Protein AF-A0A7J9FS96-F1 (afdb_monomer)

Sequence (272 aa):
MMREVAELANVDRAALWHQLCASEDAIICIREERKVEMSNMVKEKAALSQKLSESEAANHRLKSEMRAEMDRFAREKKELSEQIQEVESQLEWLRLERDDEIAKLTNEKKALQDRLHDAEAQLSQLKSRKRDELKRVVKEKNALAERLESAEAERKRFDEELKRYATENVTREEIRQSLEDKVRRLTQTVGQTEGEKREKEEQVSRCEAYIDGMESKLQACQQYIHTLEASLQEEMSRHAPLYGAGLEALSMKELETLSRIHEEGLRQIHAL

Mean predicted aligned error: 16.54 Å

Secondary structure (DSSP, 8-state):
-HHHHHHHHHHHHHHHHHHHHHHHHHHHHHHHHHHHHHHHHHHHHHHHHHHHHHHHHHHHHHHHHHHHHHHHHHHHHHHHHHHHHHHHHHHHHHHHHHHHHHHHHHHHHHHHHHHHHHHHHHHHHHHHHHHHHHHHHHHHHHHHHHHHHHHHHHHHHHHHHHHHHHHHHHHHHHHHHHHHHHHHHHHHHHHHHHHHHHHHHHHHHHHHHHHHHHHHHHHHHHHHHHHHHHHHHHHHHHHGGGGTSSGGGS-HHHHHHHHHHHHHHHHHHTT-

Organism: NCBI:txid34281

Foldseek 3Di:
DVVVVVVVVVVVVVVVVVVVVVVVVVVVVVVVVVVVVVVVVVVVVVVVVVVVVVVVVVVVVVVVVVVVVVVVVVVVVVVVVVVVVVVVVVVVVVVVVVVVVVVVVVVVVVVVVVVVVVVVVVVVVVVVVVVVVVVVVVVVVVVVVVVVVVVVVVVVVVVVVVVVVVVVVVVVVVVVVVVVVVVVVVVVVVVVVVVVVVVVVVVVVVVVVVVVVVVVVVVVVVVVVVVVVVVVVVVCVVCVVLVPPPCVVDDPVVVVVSVVVVVVVVVVVVVD

pLDDT: mean 91.84, std 9.65, range [49.38, 98.69]

Structure (mmCIF, N/CA/C/O backbone):
data_AF-A0A7J9FS96-F1
#
_entry.id   AF-A0A7J9FS96-F1
#
loop_
_atom_site.group_PDB
_atom_site.id
_atom_site.type_symbol
_atom_site.label_atom_id
_atom_site.label_alt_id
_atom_site.label_comp_id
_atom_site.label_asym_id
_atom_site.label_entity_id
_atom_site.label_seq_id
_atom_site.pdbx_PDB_ins_code
_atom_site.Cartn_x
_atom_site.Cartn_y
_atom_site.Cartn_z
_atom_site.occupancy
_atom_site.B_iso_or_equiv
_atom_site.auth_seq_id
_atom_site.auth_comp_id
_atom_site.auth_asym_id
_atom_site.auth_atom_id
_atom_site.pdbx_PDB_model_num
ATOM 1 N N . MET A 1 1 ? 88.470 -11.362 -162.292 1.00 57.19 1 MET A N 1
ATOM 2 C CA . MET A 1 1 ? 89.525 -11.181 -161.272 1.00 57.19 1 MET A CA 1
ATOM 3 C C . MET A 1 1 ? 89.525 -9.801 -160.609 1.00 57.19 1 MET A C 1
ATOM 5 O O . MET A 1 1 ? 89.015 -9.730 -159.507 1.00 57.19 1 MET A O 1
ATOM 9 N N . MET A 1 2 ? 90.001 -8.693 -161.205 1.00 58.41 2 MET A N 1
ATOM 10 C CA . MET A 1 2 ? 90.016 -7.384 -160.489 1.00 58.41 2 MET A CA 1
ATOM 11 C C . MET A 1 2 ? 88.620 -6.771 -160.240 1.00 58.41 2 MET A C 1
ATOM 13 O O . MET A 1 2 ? 88.432 -6.051 -159.266 1.00 58.41 2 MET A O 1
ATOM 17 N N . ARG A 1 3 ? 87.630 -7.072 -161.095 1.00 61.41 3 ARG A N 1
ATOM 18 C CA . ARG A 1 3 ? 86.251 -6.566 -160.956 1.00 61.41 3 ARG A CA 1
ATOM 19 C C . ARG A 1 3 ? 85.479 -7.261 -159.817 1.00 61.41 3 ARG A C 1
ATOM 21 O O . ARG A 1 3 ? 84.811 -6.583 -159.054 1.00 61.41 3 ARG A O 1
ATOM 28 N N . GLU A 1 4 ? 85.681 -8.567 -159.629 1.00 60.75 4 GLU A N 1
ATOM 29 C CA . GLU A 1 4 ? 85.052 -9.353 -158.549 1.00 60.75 4 GLU A CA 1
ATOM 30 C C . GLU A 1 4 ? 85.589 -8.978 -157.157 1.00 60.75 4 GLU A C 1
ATOM 32 O O . GLU A 1 4 ? 84.826 -8.928 -156.200 1.00 60.75 4 GLU A O 1
ATOM 37 N N . VAL A 1 5 ? 86.883 -8.647 -157.036 1.00 65.38 5 VAL A N 1
ATOM 38 C CA . VAL A 1 5 ? 87.486 -8.190 -155.765 1.00 65.38 5 VAL A CA 1
ATOM 39 C C . VAL A 1 5 ? 86.980 -6.795 -155.372 1.00 65.38 5 VAL A C 1
ATOM 41 O O . VAL A 1 5 ? 86.748 -6.530 -154.195 1.00 65.38 5 VAL A O 1
ATOM 44 N N . ALA A 1 6 ? 86.767 -5.909 -156.350 1.00 65.62 6 ALA A N 1
ATOM 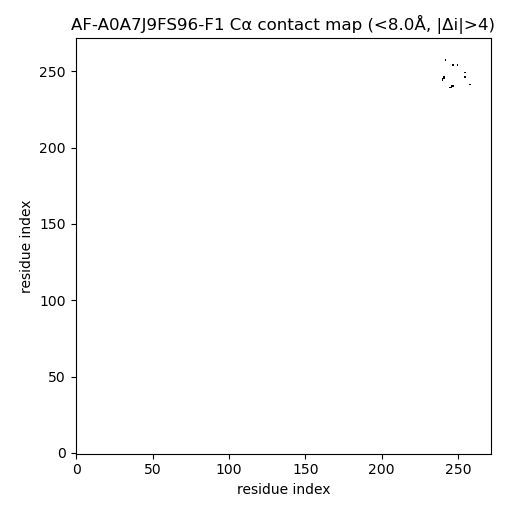45 C CA . ALA A 1 6 ? 86.196 -4.584 -156.116 1.00 65.62 6 ALA A CA 1
ATOM 46 C C . ALA A 1 6 ? 84.698 -4.644 -155.766 1.00 65.62 6 ALA A C 1
ATOM 48 O O . ALA A 1 6 ? 84.245 -3.881 -154.916 1.00 65.62 6 ALA A O 1
ATOM 49 N N . GLU A 1 7 ? 83.936 -5.555 -156.378 1.00 69.69 7 GLU A N 1
ATOM 50 C CA . GLU A 1 7 ? 82.529 -5.800 -156.038 1.00 69.69 7 GLU A CA 1
ATOM 51 C C . GLU A 1 7 ? 82.388 -6.412 -154.636 1.00 69.69 7 GLU A C 1
ATOM 53 O O . GLU A 1 7 ? 81.578 -5.917 -153.855 1.00 69.69 7 GLU A O 1
ATOM 58 N N . LEU A 1 8 ? 83.235 -7.381 -154.264 1.00 73.88 8 LEU A N 1
ATOM 59 C CA . LEU A 1 8 ? 83.258 -7.965 -152.917 1.00 73.88 8 LEU A CA 1
ATOM 60 C C . LEU A 1 8 ? 83.619 -6.922 -151.845 1.00 73.88 8 LEU A C 1
ATOM 62 O O . LEU A 1 8 ? 82.903 -6.791 -150.860 1.00 73.88 8 LEU A O 1
ATOM 66 N N . ALA A 1 9 ? 84.645 -6.093 -152.075 1.00 74.12 9 ALA A 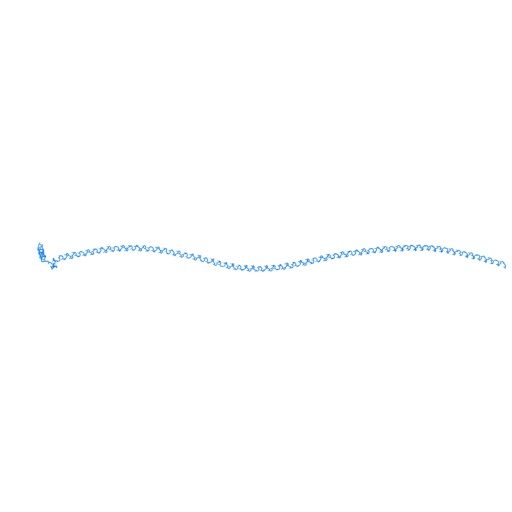N 1
ATOM 67 C CA . ALA A 1 9 ? 85.017 -5.015 -151.153 1.00 74.12 9 ALA A CA 1
ATOM 68 C C . ALA A 1 9 ? 83.933 -3.925 -151.025 1.00 74.12 9 ALA A C 1
ATOM 70 O O . ALA A 1 9 ? 83.800 -3.294 -149.975 1.00 74.12 9 ALA A O 1
ATOM 71 N N . ASN A 1 10 ? 83.147 -3.680 -152.079 1.00 75.38 10 ASN A N 1
ATOM 72 C CA . ASN A 1 10 ? 82.050 -2.713 -152.044 1.00 75.38 10 ASN A CA 1
ATOM 73 C C . ASN A 1 10 ? 80.805 -3.287 -151.340 1.00 75.38 10 ASN A C 1
ATOM 75 O O . ASN A 1 10 ? 80.120 -2.545 -150.637 1.00 75.38 10 ASN A O 1
ATOM 79 N N . VAL A 1 11 ? 80.557 -4.596 -151.470 1.00 78.88 11 VAL A N 1
ATOM 80 C CA . VAL A 1 11 ? 79.558 -5.339 -150.682 1.00 78.88 11 VAL A CA 1
ATOM 81 C C . VAL A 1 11 ? 79.962 -5.387 -149.206 1.00 78.88 11 VAL A C 1
ATOM 83 O O . VAL A 1 11 ? 79.130 -5.077 -148.360 1.00 78.88 11 VAL A O 1
ATOM 86 N N . ASP A 1 12 ? 81.232 -5.647 -148.885 1.00 79.12 12 ASP A N 1
ATOM 87 C CA . ASP A 1 12 ? 81.752 -5.631 -147.509 1.00 79.12 12 ASP A CA 1
ATOM 88 C C . ASP A 1 12 ? 81.671 -4.233 -146.888 1.00 79.12 12 ASP A C 1
ATOM 90 O O . ASP A 1 12 ? 81.266 -4.075 -145.738 1.00 79.12 12 ASP A O 1
ATOM 94 N N . ARG A 1 13 ? 81.983 -3.183 -147.659 1.00 82.25 13 ARG A N 1
ATOM 95 C CA . ARG A 1 13 ? 81.817 -1.791 -147.219 1.00 82.25 13 ARG A CA 1
ATOM 96 C C . ARG A 1 13 ? 80.349 -1.444 -146.965 1.00 82.25 13 ARG A C 1
ATOM 98 O O . ARG A 1 13 ? 80.059 -0.770 -145.981 1.00 82.25 13 ARG A O 1
ATOM 105 N N . ALA A 1 14 ? 79.432 -1.890 -147.825 1.00 81.69 14 ALA A N 1
ATOM 106 C CA . ALA A 1 14 ? 77.996 -1.702 -147.624 1.0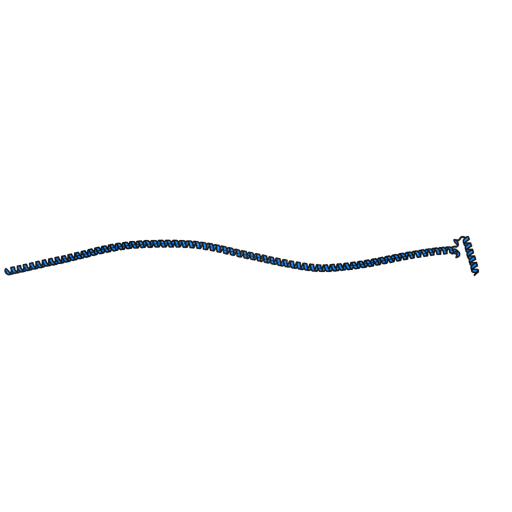0 81.69 14 ALA A CA 1
ATOM 107 C C . ALA A 1 14 ? 77.487 -2.489 -146.404 1.00 81.69 14 ALA A C 1
ATOM 109 O O . ALA A 1 14 ? 76.720 -1.947 -145.613 1.00 81.69 14 ALA A O 1
ATOM 110 N N . ALA A 1 15 ? 77.961 -3.721 -146.197 1.00 82.38 15 ALA A N 1
ATOM 111 C CA . ALA A 1 15 ? 77.637 -4.541 -145.033 1.00 82.38 15 ALA A CA 1
ATOM 112 C C . ALA A 1 15 ? 78.146 -3.909 -143.727 1.00 82.38 15 ALA A C 1
ATOM 114 O O . ALA A 1 15 ? 77.383 -3.801 -142.771 1.00 82.38 15 ALA A O 1
ATOM 115 N N . LEU A 1 16 ? 79.386 -3.409 -143.705 1.00 84.94 16 LEU A N 1
ATOM 116 C CA . LEU A 1 16 ? 79.950 -2.677 -142.566 1.00 84.94 16 LEU A CA 1
ATOM 117 C C . LEU A 1 16 ? 79.204 -1.367 -142.293 1.00 84.94 16 LEU A C 1
ATOM 119 O O . LEU A 1 16 ? 79.002 -1.016 -141.135 1.00 84.94 16 LEU A O 1
ATOM 123 N N . TRP A 1 17 ? 78.762 -0.657 -143.334 1.00 85.94 17 TRP A N 1
ATOM 124 C CA . TRP A 1 17 ? 77.967 0.563 -143.178 1.00 85.94 17 TRP A CA 1
ATOM 125 C C . TRP A 1 17 ? 76.572 0.259 -142.617 1.00 85.94 17 TRP A C 1
ATOM 127 O O . TRP A 1 17 ? 76.153 0.896 -141.658 1.00 85.94 17 TRP A O 1
ATOM 137 N N . HIS A 1 18 ? 75.887 -0.772 -143.124 1.00 86.00 18 HIS A N 1
ATOM 138 C CA . HIS A 1 18 ? 74.617 -1.235 -142.557 1.00 86.00 18 HIS A CA 1
ATOM 139 C C . HIS A 1 18 ? 74.765 -1.742 -141.118 1.00 86.00 18 HIS A C 1
ATOM 141 O O . HIS A 1 18 ? 73.889 -1.491 -140.295 1.00 86.00 18 HIS A O 1
ATOM 147 N N . GLN A 1 19 ? 75.870 -2.417 -140.792 1.00 86.06 19 GLN A N 1
ATOM 148 C CA . GLN A 1 19 ? 76.162 -2.878 -139.437 1.00 86.06 19 GLN A CA 1
ATOM 149 C C . GLN A 1 19 ? 76.461 -1.709 -138.489 1.00 86.06 19 GLN A C 1
ATOM 151 O O . GLN A 1 19 ? 76.004 -1.726 -137.348 1.00 86.06 19 GLN A O 1
ATOM 156 N N . LEU A 1 20 ? 77.171 -0.680 -138.965 1.00 86.12 20 LEU A N 1
ATOM 157 C CA . LEU A 1 20 ? 77.397 0.558 -138.223 1.00 86.12 20 LEU A CA 1
ATOM 158 C C . LEU A 1 20 ? 76.067 1.272 -137.961 1.00 86.12 20 LEU A C 1
ATOM 160 O O . LEU A 1 20 ? 75.767 1.529 -136.800 1.00 86.12 20 LEU A O 1
ATOM 164 N N . CYS A 1 21 ? 75.236 1.481 -138.989 1.00 87.00 21 CYS A N 1
ATOM 165 C CA . CYS A 1 21 ? 73.907 2.079 -138.833 1.00 87.00 21 CYS A CA 1
ATOM 166 C C . CYS A 1 21 ? 73.024 1.276 -137.866 1.00 87.00 21 CYS A C 1
ATOM 168 O O . CYS A 1 21 ? 72.456 1.850 -136.946 1.00 87.00 21 CYS A O 1
ATOM 170 N N . ALA A 1 22 ? 72.978 -0.056 -137.987 1.00 87.06 22 ALA A N 1
ATOM 171 C CA . ALA A 1 22 ? 72.226 -0.907 -137.062 1.00 87.06 22 ALA A CA 1
ATOM 172 C C . ALA A 1 22 ? 72.763 -0.828 -135.620 1.00 87.06 22 ALA A C 1
ATOM 174 O O . ALA A 1 22 ? 71.989 -0.873 -134.665 1.00 87.06 22 ALA A O 1
ATOM 175 N N . SER A 1 23 ? 74.084 -0.697 -135.444 1.00 86.75 23 SER A N 1
ATOM 176 C CA . SER A 1 23 ? 74.699 -0.516 -134.125 1.00 86.75 23 SER A CA 1
ATOM 177 C C . SER A 1 23 ? 74.419 0.867 -133.530 1.00 86.75 23 SER A C 1
ATOM 179 O O . SER A 1 23 ? 74.170 0.973 -132.331 1.00 86.75 23 SER A O 1
ATOM 181 N N . GLU A 1 24 ? 74.410 1.919 -134.351 1.00 87.38 24 GLU A N 1
ATOM 182 C CA . GLU A 1 24 ? 74.069 3.283 -133.947 1.00 87.38 24 GLU A CA 1
ATOM 183 C C . GLU A 1 24 ? 72.593 3.377 -133.552 1.00 87.38 24 GLU A C 1
ATOM 185 O O . GLU A 1 24 ? 72.292 3.899 -132.477 1.00 87.38 24 GLU A O 1
ATOM 190 N N . ASP A 1 25 ? 71.695 2.783 -134.342 1.00 89.19 25 ASP A N 1
ATOM 191 C CA . ASP A 1 25 ? 70.268 2.673 -134.032 1.00 89.19 25 ASP A CA 1
ATOM 192 C C . ASP A 1 25 ? 70.043 1.886 -132.734 1.00 89.19 25 ASP A C 1
ATOM 194 O O . ASP A 1 25 ? 69.305 2.337 -131.859 1.00 89.19 25 ASP A O 1
ATOM 198 N N . ALA A 1 26 ? 70.747 0.765 -132.534 1.00 89.00 26 ALA A N 1
ATOM 199 C CA . ALA A 1 26 ? 70.685 0.004 -131.286 1.00 89.00 26 ALA A CA 1
ATOM 200 C C . ALA A 1 26 ? 71.189 0.818 -130.077 1.00 89.00 26 ALA A C 1
ATOM 202 O O . ALA A 1 26 ? 70.581 0.782 -129.007 1.00 89.00 26 ALA A O 1
ATOM 203 N N . ILE A 1 27 ? 72.268 1.595 -130.230 1.00 88.75 27 ILE A N 1
ATOM 204 C CA . ILE A 1 27 ? 72.770 2.499 -129.183 1.00 88.75 27 ILE A CA 1
ATOM 205 C C . ILE A 1 27 ? 71.750 3.604 -128.883 1.00 88.75 27 ILE A C 1
ATOM 207 O O . ILE A 1 27 ? 71.581 3.966 -127.716 1.00 88.75 27 ILE A O 1
ATOM 211 N N . ILE A 1 28 ? 71.072 4.147 -129.898 1.00 90.38 28 ILE A N 1
ATOM 212 C CA . ILE A 1 28 ? 70.011 5.149 -129.733 1.00 90.38 28 ILE A CA 1
ATOM 213 C C . ILE A 1 28 ? 68.815 4.541 -128.995 1.00 90.38 28 ILE A C 1
ATOM 215 O O . ILE A 1 28 ? 68.378 5.132 -128.008 1.00 90.38 28 ILE A O 1
ATOM 219 N N . CYS A 1 29 ? 68.347 3.354 -129.394 1.00 90.69 29 CYS A N 1
ATOM 220 C CA . CYS A 1 29 ? 67.280 2.625 -128.706 1.00 90.69 29 CYS A CA 1
ATOM 221 C C . CYS A 1 29 ? 67.630 2.386 -127.232 1.00 90.69 29 CYS A C 1
ATOM 223 O O . CYS A 1 29 ? 66.872 2.805 -126.364 1.00 90.69 29 CYS A O 1
ATOM 225 N N . ILE A 1 30 ? 68.817 1.847 -126.927 1.00 91.25 30 ILE A N 1
ATOM 226 C CA . ILE A 1 30 ? 69.269 1.613 -125.542 1.00 91.25 30 ILE A CA 1
ATOM 227 C C . ILE A 1 30 ? 69.379 2.928 -124.757 1.00 91.25 30 ILE A C 1
ATOM 229 O O . ILE A 1 30 ? 69.066 2.981 -123.567 1.00 91.25 30 ILE A O 1
ATOM 233 N N . ARG A 1 31 ? 69.850 4.016 -125.382 1.00 91.25 31 ARG A N 1
ATOM 234 C CA . ARG A 1 31 ? 69.907 5.335 -124.731 1.00 91.25 31 ARG A CA 1
ATOM 235 C C . ARG A 1 31 ? 68.514 5.857 -124.409 1.00 91.25 31 ARG A C 1
ATOM 237 O O . ARG A 1 31 ? 68.337 6.433 -123.340 1.00 91.25 31 ARG A O 1
ATOM 244 N N . GLU A 1 32 ? 67.558 5.686 -125.311 1.00 91.50 32 GLU A N 1
ATOM 245 C CA . GLU A 1 32 ? 66.187 6.142 -125.109 1.00 91.50 32 GLU A CA 1
ATOM 246 C C . GLU A 1 32 ? 65.460 5.282 -124.068 1.00 91.50 32 GLU A C 1
ATOM 248 O O . GLU A 1 32 ? 64.850 5.830 -123.154 1.00 91.50 32 GLU A O 1
ATOM 253 N N . GLU A 1 33 ? 65.639 3.959 -124.101 1.00 91.69 33 GLU A N 1
ATOM 254 C CA . GLU A 1 33 ? 65.189 3.033 -123.052 1.00 91.69 33 GLU A CA 1
ATOM 255 C C . GLU A 1 33 ? 65.744 3.436 -121.680 1.00 91.69 33 GLU A C 1
ATOM 257 O O . GLU A 1 33 ? 64.979 3.600 -120.731 1.00 91.69 33 GLU A O 1
ATOM 262 N N . ARG A 1 34 ? 67.052 3.723 -121.583 1.00 92.94 34 ARG A N 1
ATOM 263 C CA . ARG A 1 34 ? 67.680 4.224 -120.347 1.00 92.94 34 ARG A CA 1
ATOM 264 C C . ARG A 1 34 ? 67.119 5.572 -119.899 1.00 92.94 34 ARG A C 1
ATOM 266 O O . ARG A 1 34 ? 67.004 5.805 -118.700 1.00 92.94 34 ARG A O 1
ATOM 273 N N . LYS A 1 35 ? 66.781 6.487 -120.816 1.00 93.56 35 LYS A N 1
ATOM 274 C CA . LYS A 1 35 ? 66.140 7.765 -120.451 1.00 93.56 35 LYS A CA 1
ATOM 275 C C . LYS A 1 35 ? 64.733 7.548 -119.901 1.00 93.56 35 LYS A C 1
ATOM 277 O O . LYS A 1 35 ? 64.370 8.201 -118.923 1.00 93.56 35 LYS A O 1
ATOM 282 N N . VAL A 1 36 ? 63.954 6.653 -120.509 1.00 94.00 36 VAL A N 1
ATOM 283 C CA . VAL A 1 36 ? 62.613 6.290 -120.031 1.00 94.00 36 VAL A CA 1
ATOM 284 C C . VAL A 1 36 ? 62.705 5.628 -118.658 1.00 94.00 36 VAL A C 1
ATOM 286 O O . VAL A 1 36 ? 61.990 6.035 -117.744 1.00 94.00 36 VAL A O 1
ATOM 289 N N . GLU A 1 37 ? 63.633 4.690 -118.473 1.00 93.50 37 GLU A N 1
ATOM 290 C CA . GLU A 1 37 ? 63.899 4.039 -117.188 1.00 93.50 37 GLU A CA 1
ATOM 291 C C . GLU A 1 37 ? 64.321 5.055 -116.116 1.00 93.50 37 GLU A C 1
ATOM 293 O O . GLU A 1 37 ? 63.729 5.094 -115.040 1.00 93.50 37 GLU A O 1
ATOM 298 N N . MET A 1 38 ? 65.243 5.972 -116.433 1.00 92.88 38 MET A N 1
ATOM 299 C CA . MET A 1 38 ? 65.626 7.073 -115.539 1.00 92.88 38 MET A CA 1
ATOM 300 C C . MET A 1 38 ? 64.445 7.991 -115.200 1.00 92.88 38 MET A C 1
ATOM 302 O O . MET A 1 38 ? 64.293 8.395 -114.047 1.00 92.88 38 MET A O 1
ATOM 306 N N . SER A 1 39 ? 63.587 8.324 -116.170 1.00 94.56 39 SER A N 1
ATOM 307 C CA . SER A 1 39 ? 62.380 9.126 -115.931 1.00 94.56 39 SER A CA 1
ATOM 308 C C . SER A 1 39 ? 61.399 8.404 -115.005 1.00 94.56 39 SER A C 1
ATOM 310 O O . SER A 1 39 ? 60.863 9.019 -114.080 1.00 94.56 39 SER A O 1
ATOM 312 N N . ASN A 1 40 ? 61.201 7.100 -115.208 1.00 94.56 40 ASN A N 1
ATOM 313 C CA . ASN A 1 40 ? 60.356 6.265 -114.358 1.00 94.56 40 ASN A CA 1
ATOM 314 C C . ASN A 1 40 ? 60.925 6.171 -112.940 1.00 94.56 40 ASN A C 1
ATOM 316 O O . ASN A 1 40 ? 60.205 6.466 -111.991 1.00 94.56 40 ASN A O 1
ATOM 320 N N . MET A 1 41 ? 62.224 5.903 -112.789 1.00 94.62 41 MET A N 1
ATOM 321 C CA . MET A 1 41 ? 62.895 5.885 -111.486 1.00 94.62 41 MET A CA 1
ATOM 322 C C . MET A 1 41 ? 62.788 7.224 -110.750 1.00 94.62 41 MET A C 1
ATOM 324 O O . MET A 1 41 ? 62.587 7.248 -109.538 1.00 94.62 41 MET A O 1
ATOM 328 N N . VAL A 1 42 ? 62.906 8.358 -111.450 1.00 95.56 42 VAL A N 1
ATOM 329 C CA . VAL A 1 42 ? 62.736 9.687 -110.839 1.00 95.56 42 VAL A CA 1
ATOM 330 C C . VAL A 1 42 ? 61.297 9.893 -110.363 1.00 95.56 42 VAL A C 1
ATOM 332 O O . VAL A 1 42 ? 61.097 10.387 -109.251 1.00 95.56 42 VAL A O 1
ATOM 335 N N . LYS A 1 43 ? 60.296 9.490 -111.157 1.00 95.6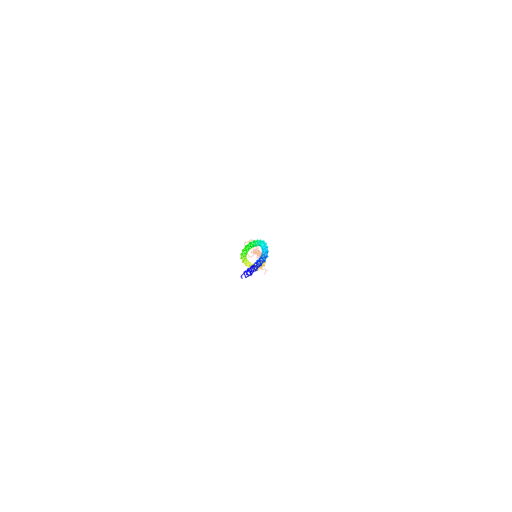9 43 LYS A N 1
ATOM 336 C CA . LYS A 1 43 ? 58.878 9.549 -110.761 1.00 95.69 43 LYS A CA 1
ATOM 337 C C . LYS A 1 43 ? 58.584 8.640 -109.566 1.00 95.69 43 LYS A C 1
ATOM 339 O O . LYS A 1 43 ? 57.935 9.081 -108.622 1.00 95.69 43 LYS A O 1
ATOM 344 N N . GLU A 1 44 ? 59.092 7.410 -109.572 1.00 95.12 44 GLU A N 1
ATOM 345 C CA . GLU A 1 44 ? 58.959 6.465 -108.458 1.00 95.12 44 GLU A CA 1
ATOM 346 C C . GLU A 1 44 ? 59.644 6.985 -107.195 1.00 95.12 44 GLU A C 1
ATOM 348 O O . GLU A 1 44 ? 59.045 6.963 -106.122 1.00 95.12 44 GLU A O 1
ATOM 353 N N . LYS A 1 45 ? 60.858 7.538 -107.314 1.00 95.75 45 LYS A N 1
ATOM 354 C CA . LYS A 1 45 ? 61.562 8.178 -106.199 1.00 95.75 45 LYS A CA 1
ATOM 355 C C . LYS A 1 45 ? 60.753 9.340 -105.626 1.00 95.75 45 LYS A C 1
ATOM 357 O O . LYS A 1 45 ? 60.615 9.420 -104.411 1.00 95.75 45 LYS A O 1
ATOM 362 N N . ALA A 1 46 ? 60.194 10.208 -106.471 1.00 95.88 46 ALA A N 1
ATOM 363 C CA . ALA A 1 46 ? 59.346 11.312 -106.023 1.00 95.88 46 ALA A CA 1
ATOM 364 C C . ALA A 1 46 ? 58.084 10.807 -105.300 1.00 95.88 46 ALA A C 1
ATOM 366 O O . ALA A 1 46 ? 57.769 11.292 -104.214 1.00 95.88 46 ALA A O 1
ATOM 367 N N . ALA A 1 47 ? 57.415 9.785 -105.844 1.00 96.06 47 ALA A N 1
ATOM 368 C CA . ALA A 1 47 ? 56.244 9.169 -105.222 1.00 96.06 47 ALA A CA 1
ATOM 369 C C . ALA A 1 47 ? 56.579 8.499 -103.875 1.00 96.06 47 ALA A C 1
ATOM 371 O O . ALA A 1 47 ? 55.817 8.623 -102.917 1.00 96.06 47 ALA A O 1
ATOM 372 N N . LEU A 1 48 ? 57.724 7.815 -103.770 1.00 96.00 48 LEU A N 1
ATOM 373 C CA . LEU A 1 48 ? 58.199 7.217 -102.519 1.00 96.00 48 LEU A CA 1
ATOM 374 C C . LEU A 1 48 ? 58.581 8.281 -101.486 1.00 96.00 48 LEU A C 1
ATOM 376 O O . LEU A 1 48 ? 58.220 8.141 -100.321 1.00 96.00 48 LEU A O 1
ATOM 380 N N . SER A 1 49 ? 59.261 9.356 -101.892 1.00 95.50 49 SER A N 1
ATOM 381 C CA . SER A 1 49 ? 59.586 10.476 -101.001 1.00 95.50 49 SER A CA 1
ATOM 382 C C . SER A 1 49 ? 58.330 11.181 -100.482 1.00 95.50 49 SER A C 1
ATOM 384 O O . SER A 1 49 ? 58.271 11.509 -99.299 1.00 95.50 49 SER A O 1
ATOM 386 N N . GLN A 1 50 ? 57.306 11.356 -101.324 1.00 96.25 50 GLN A N 1
ATOM 387 C CA . GLN A 1 50 ? 56.012 11.884 -100.890 1.00 96.25 50 GLN A CA 1
ATOM 388 C C . GLN A 1 50 ? 55.340 10.949 -99.873 1.00 96.25 50 GLN A C 1
ATOM 390 O O . GLN A 1 50 ? 54.974 11.399 -98.790 1.00 96.25 50 GLN A O 1
ATOM 395 N N . LYS A 1 51 ? 55.242 9.646 -100.175 1.00 97.06 51 LYS A N 1
ATOM 396 C CA . LYS A 1 51 ? 54.670 8.648 -99.251 1.00 97.06 51 LYS A CA 1
ATOM 397 C C . LYS A 1 51 ? 55.417 8.586 -97.918 1.00 97.06 51 LYS A C 1
ATOM 399 O O . LYS A 1 51 ? 54.786 8.424 -96.876 1.00 97.06 51 LYS A O 1
ATOM 404 N N . LEU A 1 52 ? 56.744 8.726 -97.937 1.00 96.25 52 LEU A N 1
ATOM 405 C CA . LEU A 1 52 ? 57.557 8.789 -96.725 1.00 96.25 52 LEU A CA 1
ATOM 406 C C . LEU A 1 52 ? 57.197 10.024 -95.889 1.00 96.25 52 LEU A C 1
ATOM 408 O O . LEU A 1 52 ? 56.904 9.879 -94.707 1.00 96.25 52 LEU A O 1
ATOM 412 N N . SER A 1 53 ? 57.132 11.206 -96.508 1.00 96.50 53 SER A N 1
ATOM 413 C CA . SER A 1 53 ? 56.754 12.449 -95.823 1.00 96.50 53 SER A CA 1
ATOM 414 C C . SER A 1 53 ? 55.334 12.392 -95.242 1.00 96.50 53 SER A C 1
ATOM 416 O O . SER A 1 53 ? 55.109 12.802 -94.103 1.00 96.50 53 SER A O 1
ATOM 418 N N . GLU A 1 54 ? 54.376 11.825 -95.979 1.00 96.81 54 GLU A N 1
ATOM 419 C CA . GLU A 1 54 ? 53.004 11.610 -95.503 1.00 96.81 54 GLU A CA 1
ATOM 420 C C . GLU A 1 54 ? 52.958 10.633 -94.317 1.00 96.81 54 GLU A C 1
ATOM 422 O O . GLU A 1 54 ? 52.280 10.898 -93.321 1.00 96.81 54 GLU A O 1
ATOM 427 N N . SER A 1 55 ? 53.719 9.533 -94.379 1.00 95.94 55 SER A N 1
ATOM 428 C CA . SER A 1 55 ? 53.834 8.568 -93.280 1.00 95.94 55 SER A CA 1
ATOM 429 C C . SER A 1 55 ? 54.500 9.174 -92.043 1.00 95.94 55 SER A C 1
ATOM 431 O O . SER A 1 55 ? 54.083 8.883 -90.921 1.00 95.94 55 SER A O 1
ATOM 433 N N . GLU A 1 56 ? 55.526 10.009 -92.214 1.00 97.12 56 GLU A N 1
ATOM 434 C CA . GLU A 1 56 ? 56.175 10.738 -91.120 1.00 97.12 56 GLU A CA 1
ATOM 435 C C . GLU A 1 56 ? 55.202 11.728 -90.472 1.00 97.12 56 GLU A C 1
ATOM 437 O O . GLU A 1 56 ? 55.065 11.741 -89.246 1.00 97.12 56 GLU A O 1
ATOM 442 N N . ALA A 1 57 ? 54.454 12.494 -91.273 1.00 96.62 57 ALA A N 1
ATOM 443 C CA . ALA A 1 57 ? 53.427 13.409 -90.781 1.00 96.62 57 ALA A CA 1
ATOM 444 C C . ALA A 1 57 ? 52.307 12.671 -90.025 1.00 96.62 57 ALA A C 1
ATOM 446 O O . ALA A 1 57 ? 51.898 13.112 -88.948 1.00 96.62 57 ALA A O 1
ATOM 447 N N . ALA A 1 58 ? 51.839 11.528 -90.539 1.00 96.69 58 ALA A N 1
ATOM 448 C CA . ALA A 1 58 ? 50.858 10.683 -89.859 1.00 96.69 58 ALA A CA 1
ATOM 449 C C . ALA A 1 58 ? 51.404 10.126 -88.532 1.00 96.69 58 ALA A C 1
ATOM 451 O O . ALA A 1 58 ? 50.717 10.181 -87.514 1.00 96.69 58 ALA A O 1
ATOM 452 N N . ASN A 1 59 ? 52.658 9.665 -88.507 1.00 96.88 59 ASN A N 1
ATOM 453 C CA . ASN A 1 59 ? 53.314 9.185 -87.289 1.00 96.88 59 ASN A CA 1
ATOM 454 C C . ASN A 1 59 ? 53.464 10.304 -86.243 1.00 96.88 59 ASN A C 1
ATOM 456 O O . ASN A 1 59 ? 53.214 10.090 -85.058 1.00 96.88 59 ASN A O 1
ATOM 460 N N . HIS A 1 60 ? 53.820 11.522 -86.663 1.00 97.31 60 HIS A N 1
ATOM 461 C CA . HIS A 1 60 ? 53.864 12.681 -85.769 1.00 97.31 60 HIS A CA 1
ATOM 462 C C . HIS A 1 60 ? 52.486 13.023 -85.189 1.00 97.31 60 HIS A C 1
ATOM 464 O O . HIS A 1 60 ? 52.391 13.255 -83.981 1.00 97.31 60 HIS A O 1
ATOM 470 N N . ARG A 1 61 ? 51.422 12.992 -86.007 1.00 97.31 61 ARG A N 1
ATOM 471 C CA . ARG A 1 61 ? 50.038 13.187 -85.540 1.00 97.31 61 ARG A CA 1
ATOM 472 C C . ARG A 1 61 ? 49.637 12.125 -84.519 1.00 97.31 61 ARG A C 1
ATOM 474 O O . ARG A 1 61 ? 49.291 12.489 -83.399 1.00 97.31 61 ARG A O 1
ATOM 481 N N . LEU A 1 62 ? 49.811 10.841 -84.837 1.00 97.19 62 LEU A N 1
ATOM 482 C CA . LEU A 1 62 ? 49.500 9.734 -83.925 1.00 97.19 62 LEU A CA 1
ATOM 483 C C . LEU A 1 62 ? 50.269 9.831 -82.601 1.00 97.19 62 LEU A C 1
ATOM 485 O O . LEU A 1 62 ? 49.697 9.627 -81.536 1.00 97.19 62 LEU A O 1
ATOM 489 N N . LYS A 1 63 ? 51.556 10.201 -82.633 1.00 97.50 63 LYS A N 1
ATOM 490 C CA . LYS A 1 63 ? 52.340 10.432 -81.407 1.00 97.50 63 LYS A CA 1
ATOM 491 C C . LYS A 1 63 ? 51.777 11.577 -80.565 1.00 97.50 63 LYS A C 1
ATOM 493 O O . LYS A 1 63 ? 51.767 11.472 -79.339 1.00 97.50 63 LYS A O 1
ATOM 498 N N . SER A 1 64 ? 51.337 12.665 -81.200 1.00 96.88 64 SER A N 1
ATOM 499 C CA . SER A 1 64 ? 50.738 13.802 -80.493 1.00 96.88 64 SER A CA 1
ATOM 500 C C . SER A 1 64 ? 49.367 13.466 -79.899 1.00 96.88 64 SER A C 1
ATOM 502 O O . SER A 1 64 ? 49.118 13.803 -78.744 1.00 96.88 64 SER A O 1
ATOM 504 N N . GLU A 1 65 ? 48.528 12.730 -80.631 1.00 97.31 65 GLU A N 1
ATOM 505 C CA . GLU A 1 65 ? 47.227 12.243 -80.159 1.00 97.31 65 GLU A CA 1
ATOM 506 C C . GLU A 1 65 ? 47.397 11.266 -78.996 1.00 97.31 65 GLU A C 1
ATOM 508 O O . GLU A 1 65 ? 46.763 11.435 -77.960 1.00 97.31 65 GLU A O 1
ATOM 513 N N . MET A 1 66 ? 48.324 10.310 -79.109 1.00 96.88 66 MET A N 1
ATOM 514 C CA . MET A 1 66 ? 48.623 9.366 -78.032 1.00 96.88 66 MET A CA 1
ATOM 515 C C . MET A 1 66 ? 49.112 10.080 -76.766 1.00 96.88 66 MET A C 1
ATOM 517 O O . MET A 1 66 ? 48.707 9.714 -75.667 1.00 96.88 66 MET A O 1
ATOM 521 N N . ARG A 1 67 ? 49.945 11.123 -76.897 1.00 97.56 67 ARG A N 1
ATOM 522 C CA . ARG A 1 67 ? 50.365 11.938 -75.746 1.00 97.56 67 ARG A CA 1
ATOM 523 C C . ARG A 1 67 ? 49.176 12.669 -75.115 1.00 97.56 67 ARG A C 1
ATOM 525 O O . ARG A 1 67 ? 49.021 12.609 -73.902 1.00 97.56 67 ARG A O 1
ATOM 532 N N . ALA A 1 68 ? 48.327 13.301 -75.924 1.00 97.38 68 ALA A N 1
ATOM 533 C CA . ALA A 1 68 ? 47.136 13.986 -75.429 1.00 97.38 68 ALA A CA 1
ATOM 534 C C . ALA A 1 68 ? 46.163 13.021 -74.728 1.00 97.38 68 ALA A C 1
ATOM 536 O O . ALA A 1 68 ? 45.605 13.375 -73.690 1.00 97.38 68 ALA A O 1
ATOM 537 N N . GLU A 1 69 ? 45.997 11.800 -75.248 1.00 97.50 69 GLU A N 1
ATOM 538 C CA . GLU A 1 69 ? 45.212 10.754 -74.589 1.00 97.50 69 GLU A CA 1
ATOM 539 C C . GLU A 1 69 ? 45.828 10.319 -73.265 1.00 97.50 69 GLU A C 1
ATOM 541 O O . GLU A 1 69 ? 45.130 10.267 -72.259 1.00 97.50 69 GLU A O 1
ATOM 546 N N . MET A 1 70 ? 47.138 10.064 -73.217 1.00 97.25 70 MET A N 1
ATOM 547 C CA . MET A 1 70 ? 47.814 9.736 -71.958 1.00 97.25 70 MET A CA 1
ATOM 548 C C . MET A 1 70 ? 47.628 10.836 -70.905 1.00 97.25 70 MET A C 1
ATOM 550 O O . MET A 1 70 ? 47.359 10.529 -69.744 1.00 97.25 70 MET A O 1
ATOM 554 N N . ASP A 1 71 ? 47.711 12.107 -71.305 1.00 97.75 71 ASP A N 1
ATOM 555 C CA . ASP A 1 71 ? 47.493 13.248 -70.413 1.00 97.75 71 ASP A CA 1
ATOM 556 C C . ASP A 1 71 ? 46.022 13.379 -69.978 1.00 97.75 71 ASP A C 1
ATOM 558 O O . ASP A 1 71 ? 45.742 13.856 -68.875 1.00 97.75 71 ASP A O 1
ATOM 562 N N . ARG A 1 72 ? 45.061 12.980 -70.827 1.00 98.00 72 ARG A N 1
ATOM 563 C CA . ARG A 1 72 ? 43.641 12.857 -70.448 1.00 98.00 72 ARG A CA 1
ATOM 564 C C . ARG A 1 72 ? 43.445 11.747 -69.420 1.00 98.00 72 ARG A C 1
ATOM 566 O O . ARG A 1 72 ? 42.972 12.036 -68.325 1.00 98.00 72 ARG A O 1
ATOM 573 N N . PHE A 1 73 ? 43.908 10.533 -69.713 1.00 97.75 73 PHE A N 1
ATOM 574 C CA . PHE A 1 73 ? 43.813 9.388 -68.804 1.00 97.75 73 PHE A CA 1
ATOM 575 C C . PHE A 1 73 ? 44.493 9.646 -67.456 1.00 97.75 73 PHE A C 1
ATOM 577 O O . PHE A 1 73 ? 43.980 9.241 -66.415 1.00 97.75 73 PHE A O 1
ATOM 584 N N . ALA A 1 74 ? 45.635 10.339 -67.438 1.00 98.06 74 ALA A N 1
ATOM 585 C CA . ALA A 1 74 ? 46.314 10.703 -66.197 1.00 98.06 74 ALA A CA 1
ATOM 586 C C . ALA A 1 74 ? 45.471 11.655 -65.331 1.00 98.06 74 ALA A C 1
ATOM 588 O O . ALA A 1 74 ? 45.435 11.497 -64.109 1.00 98.06 74 ALA A O 1
ATOM 589 N N . ARG A 1 75 ? 44.775 12.617 -65.953 1.00 98.00 75 ARG A N 1
ATOM 590 C CA . ARG A 1 75 ? 43.867 13.541 -65.257 1.00 98.00 75 ARG A CA 1
ATOM 591 C C . ARG A 1 75 ? 42.630 12.829 -64.725 1.00 98.00 75 ARG A C 1
ATOM 593 O O . ARG A 1 75 ? 42.350 12.965 -63.541 1.00 98.00 75 ARG A O 1
ATOM 600 N N . GLU A 1 76 ? 41.967 12.020 -65.547 1.00 97.94 76 GLU A N 1
ATOM 601 C CA . GLU A 1 76 ? 40.800 11.228 -65.129 1.00 97.94 76 GLU A CA 1
ATOM 602 C C . GLU A 1 76 ? 41.155 10.276 -63.983 1.00 97.94 76 GLU A C 1
ATOM 604 O O . GLU A 1 76 ? 40.446 10.195 -62.986 1.00 97.94 76 GLU A O 1
ATOM 609 N N . LYS A 1 77 ? 42.310 9.604 -64.064 1.00 98.12 77 LYS A N 1
ATOM 610 C CA . LYS A 1 77 ? 42.801 8.745 -62.981 1.00 98.12 77 LYS A CA 1
ATOM 611 C C . LYS A 1 77 ? 43.034 9.529 -61.687 1.00 98.12 77 LYS A C 1
ATOM 613 O O . LYS A 1 77 ? 42.736 9.009 -60.612 1.00 98.12 77 LYS A O 1
ATOM 618 N N . LYS A 1 78 ? 43.587 10.745 -61.772 1.00 98.25 78 LYS A N 1
ATOM 619 C CA . LYS A 1 78 ? 43.797 11.610 -60.602 1.00 98.25 78 LYS A CA 1
ATOM 620 C C . LYS A 1 78 ? 42.461 12.022 -59.985 1.00 98.25 78 LYS A C 1
ATOM 622 O O . LYS A 1 78 ? 42.291 11.844 -58.787 1.00 98.25 78 LYS A O 1
ATOM 627 N N . GLU A 1 79 ? 41.519 12.476 -60.805 1.00 98.25 79 GLU A N 1
ATOM 628 C CA . GLU A 1 79 ? 40.181 12.883 -60.369 1.00 98.25 79 GLU A CA 1
ATOM 629 C C . GLU A 1 79 ? 39.422 11.725 -59.711 1.00 98.25 79 GLU A C 1
ATOM 631 O O . GLU A 1 79 ? 38.918 11.873 -58.602 1.00 98.25 79 GLU A O 1
ATOM 636 N N . LEU A 1 80 ? 39.424 10.536 -60.322 1.00 98.19 80 LEU A N 1
ATOM 637 C CA . LEU A 1 80 ? 38.819 9.343 -59.723 1.00 98.19 80 LEU A CA 1
ATOM 638 C C . LEU A 1 80 ? 39.487 8.958 -58.397 1.00 98.19 80 LEU A C 1
ATOM 640 O O . LEU A 1 80 ? 38.805 8.539 -57.468 1.00 98.19 80 LEU A O 1
ATOM 644 N N . SER A 1 81 ? 40.810 9.108 -58.284 1.00 98.00 81 SER A N 1
ATOM 645 C CA . SER A 1 81 ? 41.526 8.812 -57.034 1.00 98.00 81 SER A CA 1
ATOM 646 C C . SER A 1 81 ? 41.146 9.792 -55.918 1.00 98.00 81 SER A C 1
ATOM 648 O O . SER A 1 81 ? 40.969 9.374 -54.778 1.00 98.00 81 SER A O 1
ATOM 650 N N . GLU A 1 82 ? 40.988 11.077 -56.243 1.00 98.19 82 GLU A N 1
ATOM 651 C CA . GLU A 1 82 ? 40.539 12.118 -55.307 1.00 98.19 82 GLU A CA 1
ATOM 652 C C . GLU A 1 82 ? 39.083 11.884 -54.875 1.00 98.19 82 GLU A C 1
ATOM 654 O O . GLU A 1 82 ? 38.791 11.911 -53.681 1.00 98.19 82 GLU A O 1
ATOM 659 N N . GLN A 1 83 ? 38.191 11.550 -55.814 1.00 98.38 83 GLN A N 1
ATOM 660 C CA . GLN A 1 83 ? 36.798 11.199 -55.514 1.00 98.38 83 GLN A CA 1
ATOM 661 C C . GLN A 1 83 ? 36.699 9.969 -54.602 1.00 98.38 83 GLN A C 1
ATOM 663 O O . GLN A 1 83 ? 35.900 9.957 -53.667 1.00 98.38 83 GLN A O 1
ATOM 668 N N . ILE A 1 84 ? 37.525 8.942 -54.834 1.00 98.00 84 ILE A N 1
ATOM 669 C CA . ILE A 1 84 ? 37.589 7.765 -53.956 1.00 98.00 84 ILE A CA 1
ATOM 670 C C . ILE A 1 84 ? 38.017 8.177 -52.542 1.00 98.00 84 ILE A C 1
ATOM 672 O O . ILE A 1 84 ? 37.343 7.807 -51.584 1.00 98.00 84 ILE A O 1
ATOM 676 N N . GLN A 1 85 ? 39.076 8.982 -52.405 1.00 98.38 85 GLN A N 1
ATOM 677 C CA . GLN A 1 85 ? 39.555 9.450 -51.097 1.00 98.38 85 GLN A CA 1
ATOM 678 C C . GLN A 1 85 ? 38.514 10.296 -50.351 1.00 98.38 85 GLN A C 1
ATOM 680 O O . GLN A 1 85 ? 38.376 10.179 -49.130 1.00 98.38 85 GLN A O 1
ATOM 685 N N . GLU A 1 86 ? 37.769 11.142 -51.063 1.00 98.38 86 GLU A N 1
ATOM 686 C CA . GLU A 1 86 ? 36.689 11.936 -50.477 1.00 98.38 86 GLU A CA 1
ATOM 687 C C . GLU A 1 86 ? 35.564 11.038 -49.947 1.00 98.38 86 GLU A C 1
ATOM 689 O O . GLU A 1 86 ? 35.155 11.180 -48.793 1.00 98.38 86 GLU A O 1
ATOM 694 N N . VAL A 1 87 ? 35.107 10.071 -50.749 1.00 98.19 87 VAL A N 1
ATOM 695 C CA . VAL A 1 87 ? 34.064 9.118 -50.339 1.00 98.19 87 VAL A CA 1
ATOM 696 C C . VAL A 1 87 ? 34.530 8.261 -49.160 1.00 98.19 87 VAL A C 1
ATOM 698 O O . VAL A 1 87 ? 33.769 8.064 -48.214 1.00 98.19 87 VAL A O 1
ATOM 701 N N . GLU A 1 88 ? 35.776 7.783 -49.163 1.00 98.25 88 GLU A N 1
ATOM 702 C CA . GLU A 1 88 ? 36.361 7.048 -48.033 1.00 98.25 88 GLU A CA 1
ATOM 703 C C . GLU A 1 88 ? 36.367 7.891 -46.750 1.00 98.25 88 GLU A C 1
ATOM 705 O O . GLU A 1 88 ? 35.968 7.405 -45.691 1.00 98.25 88 GLU A O 1
ATOM 710 N N . SER A 1 89 ? 36.736 9.171 -46.853 1.00 98.12 89 SER A N 1
ATOM 711 C CA . SER A 1 89 ? 36.745 10.104 -45.719 1.00 98.12 89 SER A CA 1
ATOM 712 C C . SER A 1 89 ? 35.335 10.364 -45.176 1.00 98.12 89 SER A C 1
ATOM 714 O O . SER A 1 89 ? 35.123 10.369 -43.962 1.00 98.12 89 SER A O 1
ATOM 716 N N . GLN A 1 90 ? 34.349 10.536 -46.062 1.00 98.31 90 GLN A N 1
ATOM 717 C CA . GLN A 1 90 ? 32.943 10.700 -45.681 1.00 98.31 90 GLN A CA 1
ATOM 718 C C . GLN A 1 90 ? 32.387 9.441 -45.002 1.00 98.31 90 GLN A C 1
ATOM 720 O O . GLN A 1 90 ? 31.678 9.541 -43.999 1.00 98.31 90 GLN A O 1
ATOM 725 N N . LEU A 1 91 ? 32.721 8.253 -45.516 1.00 98.31 91 LEU A N 1
ATOM 726 C CA . LEU A 1 91 ? 32.317 6.982 -44.913 1.00 98.31 91 LEU A CA 1
ATOM 727 C C . LEU A 1 91 ? 32.911 6.803 -43.517 1.00 98.31 91 LEU A C 1
ATOM 729 O O . LEU A 1 91 ? 32.207 6.342 -42.621 1.00 98.31 91 LEU A O 1
ATOM 733 N N . GLU A 1 92 ? 34.174 7.173 -43.318 1.00 98.38 92 GLU A N 1
ATOM 734 C CA . GLU A 1 92 ? 34.816 7.072 -42.009 1.00 98.38 92 GLU A CA 1
ATOM 735 C C . GLU A 1 92 ? 34.199 8.040 -40.995 1.00 98.38 92 GLU A C 1
ATOM 737 O O . GLU A 1 92 ? 33.915 7.654 -39.863 1.00 98.38 92 GLU A O 1
ATOM 742 N N . TRP A 1 93 ? 33.877 9.266 -41.418 1.00 98.50 93 TRP A N 1
ATOM 743 C CA . TRP A 1 93 ? 33.149 10.212 -40.573 1.00 98.50 93 TRP A CA 1
ATOM 744 C C . TRP A 1 93 ? 31.771 9.673 -40.161 1.00 98.50 93 TRP A C 1
ATOM 746 O O . TRP A 1 93 ? 31.417 9.702 -38.984 1.00 98.50 93 TRP A O 1
ATOM 756 N N . LEU A 1 94 ? 31.014 9.106 -41.109 1.00 98.25 94 LEU A N 1
ATOM 757 C CA . LEU A 1 94 ? 29.716 8.491 -40.817 1.00 98.25 94 LEU A CA 1
ATOM 758 C C . LEU A 1 94 ? 29.838 7.284 -39.880 1.00 98.25 94 LEU A C 1
ATOM 760 O O . LEU A 1 94 ? 28.948 7.070 -39.059 1.00 98.25 94 LEU A O 1
ATOM 764 N N . ARG A 1 95 ? 30.910 6.490 -39.989 1.00 98.38 95 ARG A N 1
ATOM 765 C CA . ARG A 1 95 ? 31.176 5.384 -39.057 1.00 98.38 95 ARG A CA 1
ATOM 766 C C . ARG A 1 95 ? 31.412 5.898 -37.644 1.00 98.38 95 ARG A C 1
ATOM 768 O O . ARG A 1 95 ? 30.766 5.400 -36.730 1.00 98.38 95 ARG A O 1
ATOM 775 N N . LEU A 1 96 ? 32.250 6.920 -37.481 1.00 97.94 96 LEU A N 1
ATOM 776 C CA . LEU A 1 96 ? 32.531 7.513 -36.173 1.00 97.94 96 LEU A CA 1
ATOM 777 C C . LEU A 1 96 ? 31.269 8.093 -35.524 1.00 97.94 96 LEU A C 1
ATOM 779 O O . LEU A 1 96 ? 30.983 7.780 -34.374 1.00 97.94 96 LEU A O 1
ATOM 783 N N . GLU A 1 97 ? 30.461 8.847 -36.272 1.00 98.19 97 GLU A N 1
ATOM 784 C CA . GLU A 1 97 ? 29.202 9.402 -35.753 1.00 98.19 97 GLU A CA 1
ATOM 785 C C . GLU A 1 97 ? 28.226 8.288 -35.329 1.00 98.19 97 GLU A C 1
ATOM 787 O O . GLU A 1 97 ? 27.548 8.372 -34.303 1.00 98.19 97 GLU A O 1
ATOM 792 N N . ARG A 1 98 ? 28.170 7.197 -36.105 1.00 98.31 98 ARG A N 1
ATOM 793 C CA . ARG A 1 98 ? 27.360 6.019 -35.771 1.00 98.31 98 ARG A CA 1
ATOM 794 C C . ARG A 1 98 ? 27.861 5.314 -34.516 1.00 98.31 98 ARG A C 1
ATOM 796 O O . ARG A 1 98 ? 27.030 4.918 -33.701 1.00 98.31 98 ARG A O 1
ATOM 803 N N . ASP A 1 99 ? 29.168 5.151 -34.362 1.00 98.50 99 ASP A N 1
ATOM 804 C CA . ASP A 1 99 ? 29.768 4.499 -33.199 1.00 98.50 99 ASP A CA 1
ATOM 805 C C . ASP A 1 99 ? 29.588 5.338 -31.926 1.00 98.50 99 ASP A C 1
ATOM 807 O O . ASP A 1 99 ? 29.233 4.789 -30.878 1.00 98.50 99 ASP A O 1
ATOM 811 N N . ASP A 1 100 ? 29.716 6.664 -32.023 1.00 98.38 100 ASP A N 1
ATOM 812 C CA . ASP A 1 100 ? 29.440 7.593 -30.923 1.00 98.38 100 ASP A CA 1
ATOM 813 C C . ASP A 1 100 ? 27.975 7.515 -30.474 1.00 98.38 100 ASP A C 1
ATOM 815 O O . ASP A 1 100 ? 27.682 7.452 -29.274 1.00 98.38 100 ASP A O 1
ATOM 819 N N . GLU A 1 101 ? 27.035 7.459 -31.418 1.00 98.44 101 GLU A N 1
ATOM 820 C CA . GLU A 1 101 ? 25.614 7.304 -31.106 1.00 98.44 101 GLU A CA 1
ATOM 821 C C . GLU A 1 101 ? 25.308 5.930 -30.489 1.00 98.44 101 GLU A C 1
ATOM 823 O O . GLU A 1 101 ? 24.577 5.829 -29.500 1.00 98.44 101 GLU A O 1
ATOM 828 N N . ILE A 1 102 ? 25.922 4.857 -31.001 1.00 98.38 102 ILE A N 1
ATOM 829 C CA . ILE A 1 102 ? 25.819 3.517 -30.406 1.00 98.38 102 ILE A CA 1
ATOM 830 C C . ILE A 1 102 ? 26.354 3.525 -28.969 1.00 98.38 102 ILE A C 1
ATOM 832 O O . ILE A 1 102 ? 25.733 2.924 -28.085 1.00 98.38 102 ILE A O 1
ATOM 836 N N . ALA A 1 103 ? 27.468 4.209 -28.705 1.00 98.56 103 ALA A N 1
ATOM 837 C CA . ALA A 1 103 ? 28.040 4.321 -27.369 1.00 98.56 103 ALA A CA 1
ATOM 838 C C . ALA A 1 103 ? 27.105 5.077 -26.410 1.00 98.56 103 ALA A C 1
ATOM 840 O O . ALA A 1 103 ? 26.855 4.594 -25.299 1.00 98.56 103 ALA A O 1
ATOM 841 N N . LYS A 1 104 ? 26.526 6.207 -26.843 1.00 98.62 104 LYS A N 1
ATOM 842 C CA . LYS A 1 104 ? 25.527 6.966 -26.066 1.00 98.62 104 LYS A CA 1
ATOM 843 C C . LYS A 1 104 ? 24.315 6.104 -25.727 1.00 98.62 104 LYS A C 1
ATOM 845 O O . LYS A 1 104 ? 24.018 5.915 -24.548 1.00 98.62 104 LYS A O 1
ATOM 850 N N . LEU A 1 105 ? 23.685 5.495 -26.733 1.00 98.44 105 LEU A N 1
ATOM 851 C CA . LEU A 1 105 ? 22.510 4.638 -26.544 1.00 98.44 105 LEU A CA 1
ATOM 852 C C . LEU A 1 105 ? 22.814 3.425 -25.657 1.00 98.44 105 LEU A C 1
ATOM 854 O O . LEU A 1 105 ? 21.982 3.007 -24.852 1.00 98.44 105 LEU A O 1
ATOM 858 N N . THR A 1 106 ? 24.018 2.862 -25.757 1.00 98.56 106 THR A N 1
ATOM 859 C CA . THR A 1 106 ? 24.447 1.753 -24.896 1.00 98.56 106 THR A CA 1
ATOM 860 C C . THR A 1 106 ? 24.570 2.190 -23.438 1.00 98.56 106 THR A C 1
ATOM 862 O O . THR A 1 106 ? 24.154 1.452 -22.541 1.00 98.56 106 THR A O 1
ATOM 865 N N . ASN A 1 107 ? 25.109 3.381 -23.183 1.00 98.50 107 ASN A N 1
ATOM 866 C CA . ASN A 1 107 ? 25.222 3.930 -21.834 1.00 98.50 107 ASN A CA 1
ATOM 867 C C . ASN A 1 107 ? 23.851 4.289 -21.250 1.00 98.50 107 ASN A C 1
ATOM 869 O O . ASN A 1 107 ? 23.569 3.935 -20.106 1.00 98.50 107 ASN A O 1
ATOM 873 N N . GLU A 1 108 ? 22.971 4.907 -22.038 1.00 98.56 108 GLU A N 1
ATOM 874 C CA . GLU A 1 108 ? 21.593 5.195 -21.628 1.00 98.56 108 GLU A CA 1
ATOM 875 C C . GLU A 1 108 ? 20.815 3.916 -21.315 1.00 98.56 108 GLU A C 1
ATOM 877 O O . GLU A 1 108 ? 20.157 3.826 -20.278 1.00 98.56 108 GLU A O 1
ATOM 882 N N . LYS A 1 109 ? 20.945 2.885 -22.159 1.00 98.56 109 LYS A N 1
ATOM 883 C CA . LYS A 1 109 ? 20.338 1.573 -21.916 1.00 98.56 109 LYS A CA 1
ATOM 884 C C . LYS A 1 109 ? 20.791 0.984 -20.581 1.00 98.56 109 LYS A C 1
ATOM 886 O O . LYS A 1 109 ? 19.943 0.510 -19.830 1.00 98.56 109 LYS A O 1
ATOM 891 N N . LYS A 1 110 ? 22.093 1.022 -20.275 1.00 98.69 110 LYS A N 1
ATOM 892 C CA . LYS A 1 110 ? 22.628 0.539 -18.989 1.00 98.69 110 LYS A CA 1
ATOM 893 C C . LYS A 1 110 ? 22.060 1.337 -17.814 1.00 98.69 110 LYS A C 1
ATOM 895 O O . LYS A 1 110 ? 21.506 0.745 -16.898 1.00 98.69 110 LYS A O 1
ATOM 900 N N . ALA A 1 111 ? 22.082 2.668 -17.892 1.00 98.62 111 ALA A N 1
ATOM 901 C CA . ALA A 1 111 ? 21.544 3.528 -16.839 1.00 98.62 111 ALA A CA 1
ATOM 902 C C . ALA A 1 111 ? 20.042 3.292 -16.588 1.00 98.62 111 ALA A C 1
ATOM 904 O O . ALA A 1 111 ? 19.584 3.302 -15.445 1.00 98.62 111 ALA A O 1
ATOM 905 N N . LEU A 1 112 ? 19.257 3.063 -17.645 1.00 98.44 112 LEU A N 1
ATOM 906 C CA . LEU A 1 112 ? 17.839 2.720 -17.521 1.00 98.44 112 LEU A CA 1
ATOM 907 C C . LEU A 1 112 ? 17.629 1.320 -16.933 1.00 98.44 112 LEU A C 1
ATOM 909 O O . LEU A 1 112 ? 16.712 1.142 -16.133 1.00 98.44 112 LEU A O 1
ATOM 913 N N . GLN A 1 113 ? 18.467 0.345 -17.295 1.00 98.69 113 GLN A N 1
ATOM 914 C CA . GLN A 1 113 ? 18.431 -0.999 -16.714 1.00 98.69 113 GLN A CA 1
ATOM 915 C C . GLN A 1 113 ? 18.739 -0.977 -15.213 1.00 98.69 113 GLN A C 1
ATOM 917 O O . GLN A 1 113 ? 17.993 -1.583 -14.447 1.00 98.69 113 GLN A O 1
ATOM 922 N N . ASP A 1 114 ? 19.757 -0.230 -14.788 1.00 98.56 114 ASP A N 1
ATOM 923 C CA . ASP A 1 114 ? 20.116 -0.096 -13.372 1.00 98.56 114 ASP A CA 1
ATOM 924 C C . ASP A 1 114 ? 18.971 0.551 -12.576 1.00 98.56 114 ASP A C 1
ATOM 926 O O . ASP A 1 114 ? 18.524 0.017 -11.560 1.00 98.56 114 ASP A O 1
ATOM 930 N N . ARG A 1 115 ? 18.394 1.645 -13.098 1.00 98.62 115 ARG A N 1
ATOM 931 C CA . ARG A 1 115 ? 17.230 2.309 -12.481 1.00 98.62 115 ARG A CA 1
ATOM 932 C C . ARG A 1 115 ? 16.007 1.399 -12.391 1.00 98.62 115 ARG A C 1
ATOM 934 O O . ARG A 1 115 ? 15.251 1.496 -11.424 1.00 98.62 115 ARG A O 1
ATOM 941 N N . LEU A 1 116 ? 15.784 0.552 -13.396 1.00 98.56 116 LEU A N 1
ATOM 942 C CA . LEU A 1 116 ? 14.706 -0.433 -13.372 1.00 98.56 116 LEU A CA 1
ATOM 943 C C . LEU A 1 116 ? 14.943 -1.462 -12.261 1.00 98.56 116 LEU A C 1
ATOM 945 O O . LEU A 1 116 ? 14.035 -1.709 -11.470 1.00 98.56 116 LEU A O 1
ATOM 949 N N . HIS A 1 117 ? 16.160 -2.000 -12.160 1.00 98.69 117 HIS A N 1
ATOM 950 C CA . HIS A 1 117 ? 16.526 -2.965 -11.123 1.00 98.69 117 HIS A CA 1
ATOM 951 C C . HIS A 1 117 ? 16.364 -2.382 -9.710 1.00 98.69 117 HIS A C 1
ATOM 953 O O . HIS A 1 117 ? 15.776 -3.019 -8.833 1.00 98.69 117 HIS A O 1
ATOM 959 N N . ASP A 1 118 ? 16.796 -1.135 -9.502 1.00 98.62 118 ASP A N 1
ATOM 960 C CA . ASP A 1 118 ? 16.619 -0.424 -8.233 1.00 98.62 118 ASP A CA 1
ATOM 961 C C . ASP A 1 118 ? 15.136 -0.239 -7.881 1.00 98.62 118 ASP A C 1
ATOM 963 O O . ASP A 1 118 ? 14.723 -0.471 -6.740 1.00 98.62 118 ASP A O 1
ATOM 967 N N . ALA A 1 119 ? 14.306 0.144 -8.856 1.00 98.38 119 ALA A N 1
ATOM 968 C CA . ALA A 1 119 ? 12.867 0.295 -8.656 1.00 98.38 119 ALA A CA 1
ATOM 969 C C . ALA A 1 119 ? 12.185 -1.047 -8.325 1.00 98.38 119 ALA A C 1
ATOM 971 O O . ALA A 1 119 ? 11.329 -1.104 -7.438 1.00 98.38 119 ALA A O 1
ATOM 972 N N . GLU A 1 120 ? 12.580 -2.140 -8.982 1.00 98.69 120 GLU A N 1
ATOM 973 C CA . GLU A 1 120 ? 12.094 -3.497 -8.696 1.00 98.69 120 GLU A CA 1
ATOM 974 C C . GLU A 1 120 ? 12.485 -3.967 -7.284 1.00 98.69 120 GLU A C 1
ATOM 976 O O . GLU A 1 120 ? 11.658 -4.545 -6.561 1.00 98.69 120 GLU A O 1
ATOM 981 N N . ALA A 1 121 ? 13.713 -3.666 -6.849 1.00 98.50 121 ALA A N 1
ATOM 982 C CA . ALA A 1 121 ? 14.188 -3.953 -5.499 1.00 98.50 121 ALA A CA 1
ATOM 983 C C . ALA A 1 121 ? 13.406 -3.155 -4.440 1.00 98.50 121 ALA A C 1
ATOM 985 O O . ALA A 1 121 ? 12.913 -3.731 -3.462 1.00 98.50 121 ALA A O 1
ATOM 986 N N . GLN A 1 122 ? 13.205 -1.850 -4.660 1.00 98.50 122 GLN A N 1
ATOM 987 C CA . GLN A 1 122 ? 12.396 -0.995 -3.782 1.00 98.50 122 G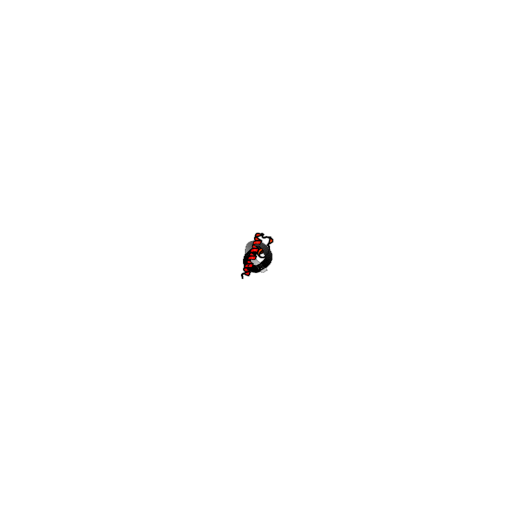LN A CA 1
ATOM 988 C C . GLN A 1 122 ? 10.946 -1.483 -3.691 1.00 98.50 122 GLN A C 1
ATOM 990 O O . GLN A 1 122 ? 10.378 -1.568 -2.598 1.00 98.50 122 GLN A O 1
ATOM 995 N N . LEU A 1 123 ? 10.344 -1.863 -4.819 1.00 98.38 123 LEU A N 1
ATOM 996 C CA . LEU A 1 123 ? 8.980 -2.383 -4.866 1.00 98.38 123 LEU A CA 1
ATOM 997 C C . LEU A 1 123 ? 8.852 -3.713 -4.111 1.00 98.38 123 LEU A C 1
ATOM 999 O O . LEU A 1 123 ? 7.879 -3.925 -3.381 1.00 98.38 123 LEU A O 1
ATOM 1003 N N . SER A 1 124 ? 9.850 -4.589 -4.223 1.00 98.38 124 SER A N 1
ATOM 1004 C CA . SER A 1 124 ? 9.917 -5.842 -3.462 1.00 98.38 124 SER A CA 1
ATOM 1005 C C . SER A 1 124 ? 10.027 -5.584 -1.956 1.00 98.38 124 SER A C 1
ATOM 1007 O O . SER A 1 124 ? 9.297 -6.189 -1.162 1.00 98.38 124 SER A O 1
ATOM 1009 N N . GLN A 1 125 ? 10.854 -4.616 -1.553 1.00 98.44 125 GLN A N 1
ATOM 1010 C CA . GLN A 1 125 ? 10.971 -4.202 -0.158 1.00 98.44 125 GLN A CA 1
ATOM 1011 C C . GLN A 1 125 ? 9.652 -3.619 0.371 1.00 98.44 125 GLN A C 1
ATOM 1013 O O . GLN A 1 125 ? 9.193 -4.022 1.441 1.00 98.44 125 GLN A O 1
ATOM 1018 N N . LEU A 1 126 ? 8.991 -2.735 -0.379 1.00 98.38 126 LEU A N 1
ATOM 1019 C CA . LEU A 1 126 ? 7.692 -2.171 0.001 1.00 98.38 126 LEU A CA 1
ATOM 1020 C C . LEU A 1 126 ? 6.613 -3.249 0.142 1.00 98.38 126 LEU A C 1
ATOM 1022 O O . LEU A 1 126 ? 5.870 -3.237 1.124 1.00 98.38 126 LEU A O 1
ATOM 1026 N N . LYS A 1 127 ? 6.556 -4.224 -0.776 1.00 98.44 127 LYS A N 1
ATOM 1027 C CA . LYS A 1 127 ? 5.637 -5.371 -0.678 1.00 98.44 127 LYS A CA 1
ATOM 1028 C C . LYS A 1 127 ? 5.873 -6.189 0.592 1.00 98.44 127 LYS A C 1
ATOM 1030 O O . LYS A 1 127 ? 4.904 -6.581 1.245 1.00 98.44 127 LYS A O 1
ATOM 1035 N N . SER A 1 128 ? 7.134 -6.430 0.959 1.00 98.06 128 SER A N 1
ATOM 1036 C CA . SER A 1 128 ? 7.468 -7.150 2.196 1.00 98.06 128 SER A CA 1
ATOM 1037 C C . SER A 1 128 ? 7.027 -6.374 3.444 1.00 98.06 128 SER A C 1
ATOM 1039 O O . SER A 1 128 ? 6.281 -6.912 4.261 1.00 98.06 128 SER A O 1
ATOM 1041 N N . ARG A 1 129 ? 7.344 -5.072 3.522 1.00 98.25 129 ARG A N 1
ATOM 1042 C CA . ARG A 1 129 ? 6.926 -4.193 4.626 1.00 98.25 129 ARG A CA 1
ATOM 1043 C C . ARG A 1 129 ? 5.408 -4.134 4.761 1.00 98.25 129 ARG A C 1
ATOM 1045 O O . ARG A 1 129 ? 4.890 -4.300 5.859 1.00 98.25 129 ARG A O 1
ATOM 1052 N N . LYS A 1 130 ? 4.683 -3.980 3.646 1.00 98.19 130 LYS A N 1
ATOM 1053 C CA . LYS A 1 130 ? 3.212 -3.972 3.633 1.00 98.19 130 LYS A CA 1
ATOM 1054 C C . LYS A 1 130 ? 2.618 -5.286 4.127 1.00 98.19 130 LYS A C 1
ATOM 1056 O O . LYS A 1 130 ? 1.637 -5.270 4.866 1.00 98.19 130 LYS A O 1
ATOM 1061 N N . ARG A 1 131 ? 3.217 -6.422 3.762 1.00 98.25 131 ARG A N 1
ATOM 1062 C CA . ARG A 1 131 ? 2.790 -7.738 4.254 1.00 98.25 131 ARG A CA 1
ATOM 1063 C C . ARG A 1 131 ? 2.974 -7.855 5.767 1.00 98.25 131 ARG A C 1
ATOM 1065 O O . ARG A 1 131 ? 2.089 -8.377 6.441 1.00 98.25 131 ARG A O 1
ATOM 1072 N N . ASP A 1 132 ? 4.090 -7.374 6.302 1.00 98.25 132 ASP A N 1
ATOM 1073 C CA . ASP A 1 132 ? 4.365 -7.457 7.738 1.00 98.25 132 ASP A CA 1
ATOM 1074 C C . ASP A 1 132 ? 3.548 -6.446 8.556 1.00 98.25 132 ASP A C 1
ATOM 1076 O O . ASP A 1 132 ? 3.054 -6.787 9.632 1.00 98.25 132 ASP A O 1
ATOM 1080 N N . GLU A 1 133 ? 3.302 -5.244 8.026 1.00 98.38 133 GLU A N 1
ATOM 108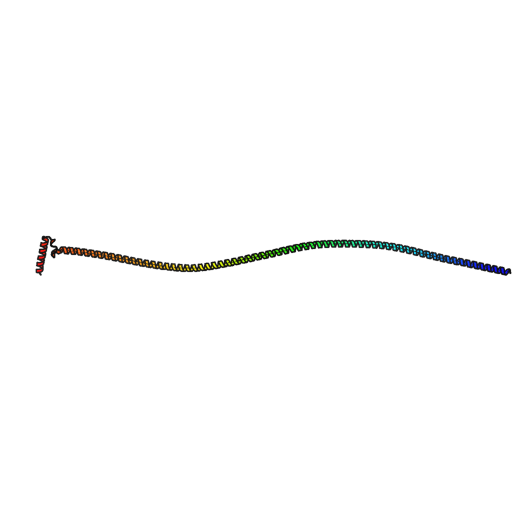1 C CA . GLU A 1 133 ? 2.311 -4.298 8.560 1.00 98.38 133 GLU A CA 1
ATOM 1082 C C . GLU A 1 133 ? 0.923 -4.934 8.634 1.00 98.38 133 GLU A C 1
ATOM 1084 O O . GLU A 1 133 ? 0.304 -4.916 9.696 1.00 98.38 133 GLU A O 1
ATOM 1089 N N . LEU A 1 134 ? 0.463 -5.567 7.551 1.00 98.44 134 LEU A N 1
ATOM 1090 C CA . LEU A 1 134 ? -0.839 -6.228 7.521 1.00 98.44 134 LEU A CA 1
ATOM 1091 C C . LEU A 1 134 ? -0.929 -7.348 8.566 1.00 98.44 134 LEU A C 1
ATOM 1093 O O . LEU A 1 134 ? -1.924 -7.441 9.280 1.00 98.44 134 LEU A O 1
ATOM 1097 N N . LYS A 1 135 ? 0.123 -8.165 8.718 1.00 98.56 135 LYS A N 1
ATOM 1098 C CA . LYS A 1 135 ? 0.181 -9.194 9.770 1.00 98.56 135 LYS A CA 1
ATOM 1099 C C . LYS A 1 135 ? 0.078 -8.592 11.175 1.00 98.56 135 LYS A C 1
ATOM 1101 O O . LYS A 1 135 ? -0.601 -9.176 12.016 1.00 98.56 135 LYS A O 1
ATOM 1106 N N . ARG A 1 136 ? 0.746 -7.463 11.448 1.00 98.50 136 ARG A N 1
ATOM 1107 C CA . ARG A 1 136 ? 0.657 -6.774 12.750 1.00 98.50 136 ARG A CA 1
ATOM 1108 C C . ARG A 1 136 ? -0.749 -6.242 13.006 1.00 98.50 136 ARG A C 1
ATOM 1110 O O . ARG A 1 136 ? -1.324 -6.568 14.036 1.00 98.50 136 ARG A O 1
ATOM 1117 N N . VAL A 1 137 ? -1.329 -5.541 12.034 1.00 98.31 137 VAL A N 1
ATOM 1118 C CA . VAL A 1 137 ? -2.692 -4.995 12.135 1.00 98.31 137 VAL A CA 1
ATOM 1119 C C . VAL A 1 137 ? -3.722 -6.102 12.357 1.00 98.31 137 VAL A C 1
ATOM 1121 O O . VAL A 1 137 ? -4.620 -5.947 13.177 1.00 98.31 137 VAL A O 1
ATOM 1124 N N . VAL A 1 138 ? -3.592 -7.247 11.680 1.00 98.56 138 VAL A N 1
ATOM 1125 C CA . VAL A 1 138 ? -4.488 -8.395 11.902 1.00 98.56 138 VAL A CA 1
ATOM 1126 C C . VAL A 1 138 ? -4.354 -8.942 13.326 1.00 98.56 138 VAL A C 1
ATOM 1128 O O . VAL A 1 138 ? -5.369 -9.208 13.964 1.00 98.56 138 VAL A O 1
ATOM 1131 N N . LYS A 1 139 ? -3.130 -9.070 13.856 1.00 98.50 139 LYS A N 1
ATOM 1132 C CA . LYS A 1 139 ? -2.916 -9.506 15.247 1.00 98.50 139 LYS A CA 1
ATOM 1133 C C . LYS A 1 139 ? -3.519 -8.525 16.253 1.00 98.50 139 LYS A C 1
ATOM 1135 O O . LYS A 1 139 ? -4.201 -8.957 17.174 1.00 98.50 139 LYS A O 1
ATOM 1140 N N . GLU A 1 140 ? -3.305 -7.226 16.061 1.00 98.19 140 GLU A N 1
ATOM 1141 C CA . GLU A 1 140 ? -3.869 -6.179 16.921 1.00 98.19 140 GLU A CA 1
ATOM 1142 C C . GLU A 1 140 ? -5.397 -6.159 16.861 1.00 98.19 140 GLU A C 1
ATOM 1144 O O . GLU A 1 140 ? -6.049 -6.116 17.901 1.00 98.19 140 GLU A O 1
ATOM 1149 N N . LYS A 1 141 ? -5.981 -6.269 15.661 1.00 98.44 141 LYS A N 1
ATOM 1150 C CA . LYS A 1 141 ? -7.432 -6.373 15.481 1.00 98.44 141 LYS A CA 1
ATOM 1151 C C . LYS A 1 141 ? -8.004 -7.566 16.247 1.00 98.44 141 LYS A C 1
ATOM 1153 O O . LYS A 1 141 ? -9.015 -7.408 16.923 1.00 98.44 141 LYS A O 1
ATOM 1158 N N . ASN A 1 142 ? -7.370 -8.734 16.151 1.00 98.44 142 ASN A N 1
ATOM 1159 C CA . ASN A 1 142 ? -7.830 -9.931 16.854 1.00 98.44 142 ASN A CA 1
ATOM 1160 C C . ASN A 1 142 ? -7.728 -9.759 18.377 1.00 98.44 142 ASN A C 1
ATOM 1162 O O . ASN A 1 142 ? -8.696 -10.027 19.079 1.00 98.44 142 ASN A O 1
ATOM 1166 N N . ALA A 1 143 ? -6.617 -9.215 18.882 1.00 98.50 143 ALA A N 1
ATOM 1167 C CA . ALA A 1 143 ? -6.457 -8.934 20.309 1.00 98.50 143 ALA A CA 1
ATOM 1168 C C . ALA A 1 143 ? -7.492 -7.917 20.830 1.00 98.50 143 ALA A C 1
ATOM 1170 O O . ALA A 1 143 ? -8.001 -8.048 21.941 1.00 98.50 143 ALA A O 1
ATOM 1171 N N . LEU A 1 144 ? -7.828 -6.897 20.034 1.00 98.38 144 LEU A N 1
ATOM 1172 C CA . LEU A 1 144 ? -8.884 -5.943 20.376 1.00 98.38 144 LEU A CA 1
ATOM 1173 C C . LEU A 1 144 ? -10.273 -6.588 20.358 1.00 98.38 144 LEU A C 1
ATOM 1175 O O . LEU A 1 144 ? -11.083 -6.267 21.223 1.00 98.38 144 LEU A O 1
ATOM 1179 N N . ALA A 1 145 ? -10.541 -7.499 19.421 1.00 98.44 145 ALA A N 1
ATOM 1180 C CA . ALA A 1 145 ? -11.798 -8.240 19.373 1.00 98.44 145 ALA A CA 1
ATOM 1181 C C . ALA A 1 145 ? -11.986 -9.118 20.624 1.00 98.44 145 ALA A C 1
ATOM 1183 O O . ALA A 1 145 ? -13.040 -9.055 21.247 1.00 98.44 145 ALA A O 1
ATOM 1184 N N . GLU A 1 146 ? -10.949 -9.844 21.053 1.00 98.38 146 GLU A N 1
ATOM 1185 C CA . GLU A 1 146 ? -10.980 -10.656 22.282 1.00 98.38 146 GLU A CA 1
ATOM 1186 C C . GLU A 1 146 ? -11.192 -9.798 23.543 1.00 98.38 146 GLU A C 1
ATOM 1188 O O . GLU A 1 146 ? -11.973 -10.148 24.435 1.00 98.38 146 GLU A O 1
ATOM 1193 N N . ARG A 1 147 ? -10.534 -8.631 23.619 1.00 98.31 147 ARG A N 1
ATOM 1194 C CA . ARG A 1 147 ? -10.734 -7.676 24.723 1.00 98.31 147 ARG A CA 1
ATOM 1195 C C . ARG A 1 147 ? -12.149 -7.105 24.738 1.00 98.31 147 ARG A C 1
ATOM 1197 O O . ARG A 1 147 ? -12.707 -6.926 25.817 1.00 98.31 147 ARG A O 1
ATOM 1204 N N . LEU A 1 148 ? -12.715 -6.816 23.567 1.00 98.31 148 LEU A N 1
ATOM 1205 C CA . LEU A 1 148 ? -14.086 -6.331 23.444 1.00 98.31 148 LEU A CA 1
ATOM 1206 C C . LEU A 1 148 ? -15.086 -7.397 23.900 1.00 98.31 148 LEU A C 1
ATOM 1208 O O . LEU A 1 148 ? -15.947 -7.090 24.715 1.00 98.31 148 LEU A O 1
ATOM 1212 N N . GLU A 1 149 ? -14.933 -8.641 23.445 1.00 98.50 149 GLU A N 1
ATOM 1213 C CA . GLU A 1 149 ? -15.793 -9.756 23.857 1.00 98.50 149 GLU A CA 1
ATOM 1214 C C . GLU A 1 149 ? -15.751 -9.970 25.379 1.00 98.50 149 GLU A C 1
ATOM 1216 O O . GLU A 1 149 ? -16.791 -10.108 26.025 1.00 98.50 149 GLU A O 1
ATOM 1221 N N . SER A 1 150 ? -14.555 -9.903 25.971 1.00 98.31 150 SER A N 1
ATOM 1222 C CA . SER A 1 150 ? -14.372 -10.000 27.425 1.00 98.31 150 SER A CA 1
ATOM 1223 C C . SER A 1 150 ? -15.082 -8.862 28.170 1.00 98.31 150 SER A C 1
ATOM 1225 O O . SER A 1 150 ? -15.823 -9.112 29.120 1.00 98.31 150 SER A O 1
ATOM 1227 N N . ALA A 1 151 ? -14.921 -7.617 27.711 1.00 98.12 151 ALA A N 1
ATOM 1228 C CA . ALA A 1 151 ? -15.574 -6.453 28.312 1.00 98.12 151 ALA A CA 1
ATOM 1229 C C . ALA A 1 151 ? -17.106 -6.499 28.164 1.00 98.12 151 ALA A C 1
ATOM 1231 O O . ALA A 1 151 ? -17.842 -6.125 29.078 1.00 98.12 151 ALA A O 1
ATOM 1232 N N . GLU A 1 152 ? -17.616 -6.986 27.031 1.00 98.38 152 GLU A N 1
ATOM 1233 C CA . GLU A 1 152 ? -19.050 -7.190 26.825 1.00 98.38 152 GLU A CA 1
ATOM 1234 C C . GLU A 1 152 ? -19.615 -8.281 27.743 1.00 98.38 152 GLU A C 1
ATOM 1236 O O . GLU A 1 152 ? -20.733 -8.137 28.247 1.00 98.38 152 GLU A O 1
ATOM 1241 N N . ALA A 1 153 ? -18.857 -9.353 27.991 1.00 98.25 153 ALA A N 1
ATOM 1242 C CA . ALA A 1 153 ? -19.234 -10.396 28.939 1.00 98.25 153 ALA A CA 1
ATOM 1243 C C . ALA A 1 153 ? -19.275 -9.869 30.384 1.00 98.25 153 ALA A C 1
ATOM 1245 O O . ALA A 1 153 ? -20.230 -10.154 31.108 1.00 98.25 153 ALA A O 1
ATOM 1246 N N . GLU A 1 154 ? -18.292 -9.064 30.796 1.00 98.00 154 GLU A N 1
ATOM 1247 C CA . GLU A 1 154 ? -18.300 -8.394 32.104 1.00 98.00 154 GLU A CA 1
ATOM 1248 C C . GLU A 1 154 ? -19.491 -7.444 32.246 1.00 98.00 154 GLU A C 1
ATOM 1250 O O . GLU A 1 154 ? -20.211 -7.511 33.242 1.00 98.00 154 GLU A O 1
ATOM 1255 N N . ARG A 1 155 ? -19.775 -6.625 31.224 1.00 98.19 155 ARG A N 1
ATOM 1256 C CA 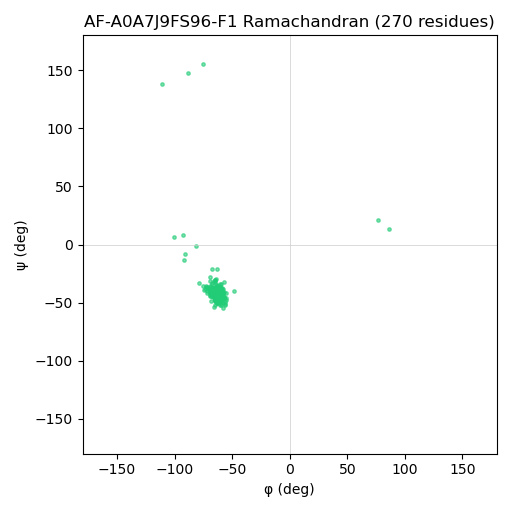. ARG A 1 155 ? -20.948 -5.739 31.223 1.00 98.19 155 ARG A CA 1
ATOM 1257 C C . ARG A 1 155 ? -22.248 -6.520 31.417 1.00 98.19 155 ARG A C 1
ATOM 1259 O O . ARG A 1 155 ? -23.069 -6.128 32.237 1.00 98.19 155 ARG A O 1
ATOM 1266 N N . LYS A 1 156 ? -22.423 -7.644 30.711 1.00 98.25 156 LYS A N 1
ATOM 1267 C CA . LYS A 1 156 ? -23.608 -8.507 30.869 1.00 98.25 156 LYS A CA 1
ATOM 1268 C C . LYS A 1 156 ? -23.752 -9.031 32.301 1.00 98.25 156 LYS A C 1
ATOM 1270 O O . LYS A 1 156 ? -24.859 -9.019 32.830 1.00 98.25 156 LYS A O 1
ATOM 1275 N N . ARG A 1 157 ? -22.650 -9.436 32.946 1.00 98.12 157 ARG A N 1
ATOM 1276 C CA . ARG A 1 157 ? -22.667 -9.872 34.355 1.00 98.12 157 ARG A CA 1
ATOM 1277 C C . ARG A 1 157 ? -23.086 -8.745 35.296 1.00 98.12 157 ARG A C 1
ATOM 1279 O O . ARG A 1 157 ? -23.931 -8.970 36.158 1.00 98.12 157 ARG A O 1
ATOM 1286 N N . PHE A 1 158 ? -22.557 -7.536 35.102 1.00 97.31 158 PHE A N 1
ATOM 1287 C CA . PHE A 1 158 ? -22.963 -6.374 35.896 1.00 97.31 158 PHE A CA 1
ATOM 1288 C C . PHE A 1 158 ? -24.439 -6.017 35.692 1.00 97.31 158 PHE A C 1
ATOM 1290 O O . PHE A 1 158 ? -25.142 -5.745 36.663 1.00 97.31 158 PHE A O 1
ATOM 1297 N N . ASP A 1 159 ? -24.946 -6.080 34.460 1.00 98.19 159 ASP A N 1
ATOM 1298 C CA . ASP A 1 159 ? -26.368 -5.854 34.177 1.00 98.19 159 ASP A CA 1
ATOM 1299 C C . ASP A 1 159 ? -27.261 -6.894 34.884 1.00 98.19 159 ASP A C 1
ATOM 1301 O O . ASP A 1 159 ? -28.330 -6.564 35.405 1.00 98.19 159 ASP A O 1
ATOM 1305 N N . GLU A 1 160 ? -26.836 -8.160 34.932 1.00 97.94 160 GLU A N 1
ATOM 1306 C CA . GLU A 1 160 ? -27.527 -9.227 35.667 1.00 97.94 160 GLU A CA 1
ATOM 1307 C C . GLU A 1 160 ? -27.474 -9.024 37.190 1.00 97.94 160 GLU A C 1
ATOM 1309 O O . GLU A 1 160 ? -28.464 -9.270 37.883 1.00 97.94 160 GLU A O 1
ATOM 1314 N N . GLU A 1 161 ? -26.349 -8.557 37.732 1.00 97.94 161 GLU A N 1
ATOM 1315 C CA . GLU A 1 161 ? -26.217 -8.175 39.143 1.00 97.94 161 GLU A CA 1
ATOM 1316 C C . GLU A 1 161 ? -27.126 -7.003 39.506 1.00 97.94 161 GLU A C 1
ATOM 1318 O O . GLU A 1 161 ? -27.851 -7.079 40.498 1.00 97.94 161 GLU A O 1
ATOM 1323 N N . LEU A 1 162 ? -27.171 -5.960 38.676 1.00 97.62 162 LEU A N 1
ATOM 1324 C CA . LEU A 1 162 ? -28.063 -4.819 38.876 1.00 97.62 162 LEU A CA 1
ATOM 1325 C C . LEU A 1 162 ? -29.535 -5.241 38.881 1.00 97.62 162 LEU A C 1
ATOM 1327 O O . LEU A 1 162 ? -30.297 -4.794 39.739 1.00 97.62 162 LEU A O 1
ATOM 1331 N N . LYS A 1 163 ? -29.937 -6.145 37.978 1.00 98.12 163 LYS A N 1
ATOM 1332 C CA . LYS A 1 163 ? -31.295 -6.714 37.975 1.00 98.12 163 LYS A CA 1
ATOM 1333 C C . LYS A 1 163 ? -31.594 -7.480 39.263 1.00 98.12 163 LYS A C 1
ATOM 1335 O O . LYS A 1 163 ? -32.665 -7.288 39.835 1.00 98.12 163 LYS A O 1
ATOM 1340 N N . ARG A 1 164 ? -30.654 -8.302 39.746 1.00 97.69 164 ARG A N 1
ATOM 1341 C CA . ARG A 1 164 ? -30.797 -9.019 41.025 1.00 97.69 164 ARG A CA 1
ATOM 1342 C C . ARG A 1 164 ? -30.959 -8.052 42.199 1.00 97.69 164 ARG A C 1
ATOM 1344 O O . ARG A 1 164 ? -31.912 -8.196 42.962 1.00 97.69 164 ARG A O 1
ATOM 1351 N N . TYR A 1 165 ? -30.113 -7.027 42.298 1.00 97.50 165 TYR A N 1
ATOM 1352 C CA . TYR A 1 165 ? -30.225 -6.007 43.346 1.00 97.50 165 TYR A CA 1
ATOM 1353 C C . TYR A 1 165 ? -31.545 -5.236 43.285 1.00 97.50 165 TYR A C 1
ATOM 1355 O O . TYR A 1 165 ? -32.144 -4.973 44.325 1.00 97.50 165 TYR A O 1
ATOM 1363 N N . ALA A 1 166 ? -32.029 -4.901 42.086 1.00 97.06 166 ALA A N 1
ATOM 1364 C CA . ALA A 1 166 ? -33.330 -4.260 41.924 1.00 97.06 166 ALA A CA 1
ATOM 1365 C C . ALA A 1 166 ? -34.460 -5.145 42.473 1.00 97.06 166 ALA A C 1
ATOM 1367 O O . ALA A 1 166 ? -35.286 -4.663 43.246 1.00 97.06 166 ALA A O 1
ATOM 1368 N N . THR A 1 167 ? -34.465 -6.444 42.144 1.00 97.12 167 THR A N 1
ATOM 1369 C CA . THR A 1 167 ? -35.466 -7.384 42.677 1.00 97.12 167 THR A CA 1
ATOM 1370 C C . THR A 1 167 ? -35.352 -7.563 44.190 1.00 97.12 167 THR A C 1
ATOM 1372 O O . THR A 1 167 ? -36.365 -7.541 44.884 1.00 97.12 167 THR A O 1
ATOM 1375 N N . GLU A 1 168 ? -34.133 -7.667 44.728 1.00 97.44 168 GLU A N 1
ATOM 1376 C CA . GLU A 1 168 ? -33.919 -7.802 46.169 1.00 97.44 168 GLU A CA 1
ATOM 1377 C C . GLU A 1 168 ? -34.404 -6.556 46.922 1.00 97.44 168 GLU A C 1
ATOM 1379 O O . GLU A 1 168 ? -35.090 -6.679 47.936 1.00 97.44 168 GLU A O 1
ATOM 1384 N N . ASN A 1 169 ? -34.129 -5.355 46.407 1.00 96.50 169 ASN A N 1
ATOM 1385 C CA . ASN A 1 169 ? -34.608 -4.112 47.009 1.00 96.50 169 ASN A CA 1
ATOM 1386 C C . ASN A 1 169 ? -36.136 -4.030 47.052 1.00 96.50 169 ASN A C 1
ATOM 1388 O O . ASN A 1 169 ? -36.669 -3.612 48.076 1.00 96.50 169 ASN A O 1
ATOM 1392 N N . VAL A 1 170 ? -36.839 -4.466 46.000 1.00 97.44 170 VAL A N 1
ATOM 1393 C CA . VAL A 1 170 ? -38.312 -4.535 46.017 1.00 97.44 170 VAL A CA 1
ATOM 1394 C C . VAL A 1 170 ? -38.790 -5.469 47.130 1.00 97.44 170 VAL A C 1
ATOM 1396 O O . VAL A 1 170 ? -39.597 -5.060 47.958 1.00 97.44 170 VAL A O 1
ATOM 1399 N N . THR A 1 171 ? -38.227 -6.677 47.236 1.00 96.62 171 THR A N 1
ATOM 1400 C CA . THR A 1 171 ? -38.627 -7.622 48.297 1.00 96.62 171 THR A CA 1
ATOM 1401 C C . THR A 1 171 ? -38.311 -7.109 49.707 1.00 96.62 171 THR A C 1
ATOM 1403 O O . THR A 1 171 ? -39.106 -7.281 50.630 1.00 96.62 171 THR A O 1
ATOM 1406 N N . ARG A 1 172 ? -37.169 -6.431 49.900 1.00 97.06 172 ARG A N 1
ATOM 1407 C CA . ARG A 1 172 ? -36.815 -5.797 51.180 1.00 97.06 172 ARG A CA 1
ATOM 1408 C C . ARG A 1 172 ? -37.784 -4.675 51.535 1.00 97.06 172 ARG A C 1
ATOM 1410 O O . ARG A 1 172 ? -38.152 -4.545 52.700 1.00 97.06 172 ARG A O 1
ATOM 1417 N N . GLU A 1 173 ? -38.195 -3.888 50.548 1.00 97.38 173 GLU A N 1
ATOM 1418 C CA . GLU A 1 173 ? -39.158 -2.806 50.717 1.00 97.38 173 GLU A CA 1
ATOM 1419 C C . GLU A 1 173 ? -40.548 -3.339 51.094 1.00 97.38 173 GLU A C 1
ATOM 1421 O O . GLU A 1 173 ? -41.160 -2.833 52.032 1.00 97.38 173 GLU A O 1
ATOM 1426 N N . GLU A 1 174 ? -41.007 -4.417 50.456 1.00 97.12 174 GLU A N 1
ATOM 1427 C CA . GLU A 1 174 ? -42.254 -5.109 50.813 1.00 97.12 174 GLU A CA 1
ATOM 1428 C C . GLU A 1 174 ? -42.223 -5.638 52.258 1.00 97.12 174 GLU A C 1
ATOM 1430 O O . GLU A 1 174 ? -43.171 -5.440 53.024 1.00 97.12 174 GLU A O 1
ATOM 1435 N N . ILE A 1 175 ? -41.113 -6.264 52.674 1.00 97.38 175 ILE A N 1
ATOM 1436 C CA . ILE A 1 175 ? -40.926 -6.731 54.058 1.00 97.38 175 ILE A CA 1
ATOM 1437 C C . ILE A 1 175 ? -40.938 -5.548 55.031 1.00 97.38 175 ILE A C 1
ATOM 1439 O O . ILE A 1 175 ? -41.597 -5.621 56.072 1.00 97.38 175 ILE A O 1
ATOM 1443 N N . ARG A 1 176 ? -40.239 -4.452 54.704 1.00 97.62 176 ARG A N 1
ATOM 1444 C CA . ARG A 1 176 ? -40.220 -3.230 55.519 1.00 97.62 176 ARG A CA 1
ATOM 1445 C C . ARG A 1 176 ? -41.633 -2.685 55.713 1.00 97.62 176 ARG A C 1
ATOM 1447 O O . ARG A 1 176 ? -42.034 -2.483 56.855 1.00 97.62 176 ARG A O 1
ATOM 1454 N N . GLN A 1 177 ? -42.399 -2.527 54.634 1.00 97.44 177 GLN A N 1
ATOM 1455 C CA . GLN A 1 177 ? -43.787 -2.056 54.690 1.00 97.44 177 GLN A CA 1
ATOM 1456 C C . GLN A 1 177 ? -44.666 -2.985 55.536 1.00 97.44 177 GLN A C 1
ATOM 1458 O O . GLN A 1 177 ? -45.390 -2.521 56.417 1.00 97.44 177 GLN A O 1
ATOM 1463 N N . SER A 1 178 ? -44.543 -4.305 55.360 1.00 97.50 178 SER A N 1
ATOM 1464 C CA . SER A 1 178 ? -45.283 -5.274 56.176 1.00 97.50 178 SER A CA 1
ATOM 1465 C C . SER A 1 178 ? -44.940 -5.180 57.668 1.00 97.50 178 SER A C 1
ATOM 1467 O O . SER A 1 178 ? -45.825 -5.365 58.513 1.00 97.50 178 SER A O 1
ATOM 1469 N N . LEU A 1 179 ? -43.669 -4.954 58.013 1.00 97.44 179 LEU A N 1
ATOM 1470 C CA . LEU A 1 179 ? -43.231 -4.778 59.397 1.00 97.44 179 LEU A CA 1
ATOM 1471 C C . LEU A 1 179 ? -43.745 -3.459 59.974 1.00 97.44 179 LEU A C 1
ATOM 1473 O O . LEU A 1 179 ? -44.280 -3.463 61.081 1.00 97.44 179 LEU A O 1
ATOM 1477 N N . GLU A 1 180 ? -43.65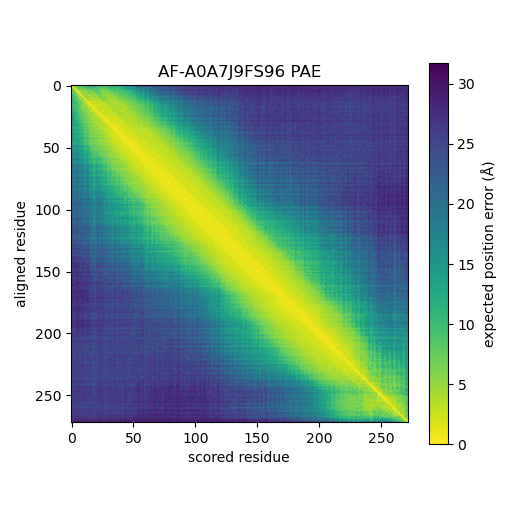7 -2.361 59.224 1.00 97.94 180 GLU A N 1
ATOM 1478 C CA . GLU A 1 180 ? -44.210 -1.062 59.620 1.00 97.94 180 GLU A CA 1
ATOM 1479 C C . GLU A 1 180 ? -45.715 -1.148 59.897 1.00 97.94 180 GLU A C 1
ATOM 1481 O O . GLU A 1 180 ? -46.178 -0.680 60.937 1.00 97.94 180 GLU A O 1
ATOM 1486 N N . ASP A 1 181 ? -46.483 -1.817 59.036 1.00 97.88 181 ASP A N 1
ATOM 1487 C CA . ASP A 1 181 ? -47.918 -2.023 59.245 1.00 97.88 181 ASP A CA 1
ATOM 1488 C C . ASP A 1 181 ? -48.212 -2.881 60.484 1.00 97.88 181 ASP A C 1
ATOM 1490 O O . ASP A 1 181 ? -49.219 -2.689 61.176 1.00 97.88 181 ASP A O 1
ATOM 1494 N N . LYS A 1 182 ? -47.353 -3.861 60.794 1.00 97.31 182 LYS A N 1
ATOM 1495 C CA . LYS A 1 182 ? -47.478 -4.663 62.019 1.00 97.31 182 LYS A CA 1
ATOM 1496 C C . LYS A 1 182 ? -47.163 -3.833 63.263 1.00 97.31 182 LYS A C 1
ATOM 1498 O O . LYS A 1 182 ? -47.910 -3.928 64.234 1.00 97.31 182 LYS A O 1
ATOM 1503 N N . VAL A 1 183 ? -46.130 -2.993 63.217 1.00 97.44 183 VAL A N 1
ATOM 1504 C CA . VAL A 1 183 ? -45.803 -2.046 64.292 1.00 97.44 183 VAL A CA 1
ATOM 1505 C C . VAL A 1 183 ? -46.962 -1.081 64.519 1.00 97.44 183 VAL A C 1
ATOM 1507 O O . VAL A 1 183 ? -47.426 -0.988 65.649 1.00 97.44 183 VAL A O 1
ATOM 1510 N N . ARG A 1 184 ? -47.515 -0.450 63.471 1.00 97.69 184 ARG A N 1
ATOM 1511 C CA . ARG A 1 184 ? -48.672 0.459 63.606 1.00 97.69 184 ARG A CA 1
ATOM 1512 C C . ARG A 1 184 ? -49.864 -0.215 64.295 1.00 97.69 184 ARG A C 1
ATOM 1514 O O . ARG A 1 184 ? -50.437 0.359 65.219 1.00 97.69 184 ARG A O 1
ATOM 1521 N N . ARG A 1 185 ? -50.211 -1.445 63.891 1.00 97.75 185 ARG A N 1
ATOM 1522 C CA . ARG A 1 185 ? -51.288 -2.233 64.523 1.00 97.75 185 ARG A CA 1
ATOM 1523 C C . ARG A 1 185 ? -51.003 -2.550 65.991 1.00 97.75 185 ARG A C 1
ATOM 1525 O O . ARG A 1 185 ? -51.897 -2.422 66.825 1.00 97.75 185 ARG A O 1
ATOM 1532 N N . LEU A 1 186 ? -49.770 -2.944 66.316 1.00 96.94 186 LEU A N 1
ATOM 1533 C CA . LEU A 1 186 ? -49.365 -3.192 67.701 1.00 96.94 186 LEU A CA 1
ATOM 1534 C C . LEU A 1 186 ? -49.438 -1.914 68.537 1.00 96.94 186 LEU A C 1
ATOM 1536 O O . LEU A 1 186 ? -50.016 -1.949 69.614 1.00 96.94 186 LEU A O 1
ATOM 1540 N N . THR A 1 187 ? -48.938 -0.783 68.035 1.00 97.44 187 THR A N 1
ATOM 1541 C CA . THR A 1 187 ? -49.027 0.517 68.716 1.00 97.44 187 THR A CA 1
ATOM 1542 C C . THR A 1 187 ? -50.477 0.906 69.001 1.00 97.44 187 THR A C 1
ATOM 1544 O O . THR A 1 187 ? -50.784 1.329 70.112 1.00 97.44 187 THR A O 1
ATOM 1547 N N . GLN A 1 188 ? -51.385 0.713 68.037 1.00 97.19 188 GLN A N 1
ATOM 1548 C CA . GLN A 1 188 ? -52.814 0.955 68.242 1.00 97.19 188 GLN A CA 1
ATOM 1549 C C . GLN A 1 188 ? -53.401 0.042 69.329 1.00 97.19 188 GLN A C 1
ATOM 1551 O O . GLN A 1 188 ? -54.111 0.523 70.208 1.00 97.19 188 GLN A O 1
ATOM 1556 N N . THR A 1 189 ? -53.081 -1.255 69.287 1.00 97.00 189 THR A N 1
ATOM 1557 C CA . THR A 1 189 ? -53.567 -2.239 70.270 1.00 97.00 189 THR A CA 1
ATOM 1558 C C . THR A 1 189 ? -53.053 -1.912 71.671 1.00 97.00 189 THR A C 1
ATOM 1560 O O . THR A 1 189 ? -53.827 -1.888 72.619 1.00 97.00 189 THR A O 1
ATOM 1563 N N . VAL A 1 190 ? -51.761 -1.595 71.803 1.00 96.81 190 VAL A N 1
ATOM 1564 C CA . VAL A 1 190 ? -51.157 -1.182 73.077 1.00 96.81 190 VAL A CA 1
ATOM 1565 C C . VAL A 1 190 ? -51.863 0.061 73.613 1.00 96.81 190 VAL A C 1
ATOM 1567 O O . VAL A 1 190 ? -52.322 0.040 74.751 1.00 96.81 190 VAL A O 1
ATOM 1570 N N . GLY A 1 191 ? -52.063 1.091 72.785 1.00 96.44 191 GLY A N 1
ATOM 1571 C CA . GLY A 1 191 ? -52.779 2.302 73.194 1.00 96.44 191 GLY A CA 1
ATOM 1572 C C . GLY A 1 191 ? -54.221 2.040 73.653 1.00 96.44 191 GLY A C 1
ATOM 1573 O O . GLY A 1 191 ? -54.668 2.642 74.628 1.00 96.44 191 GLY A O 1
ATOM 1574 N N . GLN A 1 192 ? -54.935 1.113 73.002 1.00 95.69 192 GLN A N 1
ATOM 1575 C CA . GLN A 1 192 ? -56.261 0.663 73.445 1.00 95.69 192 GLN A CA 1
ATOM 1576 C C . GLN A 1 192 ? -56.188 -0.023 74.815 1.00 95.69 192 GLN A C 1
ATOM 1578 O O . GLN A 1 192 ? -56.894 0.383 75.733 1.00 95.69 192 GLN A O 1
ATOM 1583 N N . THR A 1 193 ? -55.284 -0.993 74.988 1.00 95.25 193 THR A N 1
ATOM 1584 C CA . THR A 1 193 ? -55.128 -1.718 76.262 1.00 95.25 193 THR A CA 1
ATOM 1585 C C . THR A 1 193 ? -54.671 -0.821 77.413 1.00 95.25 193 THR A C 1
ATOM 1587 O O . THR A 1 193 ? -55.110 -0.999 78.544 1.00 95.25 193 THR A O 1
ATOM 1590 N N . GLU A 1 194 ? -53.828 0.181 77.153 1.00 95.44 194 GLU A N 1
ATOM 1591 C CA . GLU A 1 194 ? -53.442 1.189 78.146 1.00 95.44 194 GLU A CA 1
ATOM 1592 C C . GLU A 1 194 ? -54.614 2.100 78.531 1.00 95.44 194 GLU A C 1
ATOM 1594 O O . GLU A 1 194 ? -54.690 2.556 79.673 1.00 95.44 194 GLU A O 1
ATOM 1599 N N . GLY A 1 195 ? -55.520 2.385 77.589 1.00 94.81 195 GLY A N 1
ATOM 1600 C CA . GLY A 1 195 ? -56.775 3.088 77.852 1.00 94.81 195 GLY A CA 1
ATOM 1601 C C . GLY A 1 195 ? -57.702 2.272 78.751 1.00 94.81 195 GLY A C 1
ATOM 1602 O O . GLY A 1 195 ? -58.094 2.750 79.812 1.00 94.81 195 GLY A O 1
ATOM 1603 N N . GLU A 1 196 ? -57.965 1.015 78.387 1.00 95.62 196 GLU A N 1
ATOM 1604 C CA . GLU A 1 196 ? -58.763 0.080 79.196 1.00 95.62 196 GLU A CA 1
ATOM 1605 C C . GLU A 1 196 ? -58.164 -0.119 80.596 1.00 95.62 196 GLU A C 1
ATOM 1607 O O . GLU A 1 196 ? -58.889 -0.135 81.592 1.00 95.62 196 GLU A O 1
ATOM 1612 N N . LYS A 1 197 ? -56.831 -0.224 80.695 1.00 95.94 197 LYS A N 1
ATOM 1613 C CA . LYS A 1 197 ? -56.122 -0.304 81.977 1.00 95.94 197 LYS A CA 1
ATOM 1614 C C . LYS A 1 197 ? -56.392 0.928 82.838 1.00 95.94 197 LYS A C 1
ATOM 1616 O O . LYS A 1 197 ? -56.739 0.763 84.002 1.00 95.94 197 LYS A O 1
ATOM 1621 N N . ARG A 1 198 ? -56.281 2.137 82.274 1.00 95.69 198 ARG A N 1
ATOM 1622 C CA . ARG A 1 198 ? -56.573 3.389 82.994 1.00 95.69 198 ARG A CA 1
ATOM 1623 C C . ARG A 1 198 ? -58.022 3.454 83.471 1.00 95.69 198 ARG A C 1
ATOM 1625 O O . ARG A 1 198 ? -58.261 3.792 84.623 1.00 95.69 198 ARG A O 1
ATOM 1632 N N . GLU A 1 199 ? -58.984 3.067 82.635 1.00 95.62 199 GLU A N 1
ATOM 1633 C CA . GLU A 1 199 ? -60.396 3.007 83.042 1.00 95.62 199 GLU A CA 1
ATOM 1634 C C . GLU A 1 199 ? -60.624 2.014 84.190 1.00 95.62 199 GLU A C 1
ATOM 1636 O O . GLU A 1 199 ? -61.399 2.282 85.112 1.00 95.62 199 GLU A O 1
ATOM 1641 N N . LYS A 1 200 ? -59.945 0.861 84.160 1.00 95.56 200 LYS A N 1
ATOM 1642 C CA . LYS A 1 200 ? -59.998 -0.127 85.244 1.00 95.56 200 LYS A CA 1
ATOM 1643 C C . LYS A 1 200 ? -59.347 0.387 86.524 1.00 95.56 200 LYS A C 1
ATOM 1645 O O . LYS A 1 200 ? -59.921 0.187 87.589 1.00 95.56 200 LYS A O 1
ATOM 1650 N N . GLU A 1 201 ? -58.208 1.067 86.431 1.00 96.06 201 GLU A N 1
ATOM 1651 C CA . GLU A 1 201 ? -57.560 1.732 87.569 1.00 96.06 201 GLU A CA 1
ATOM 1652 C C . GLU A 1 201 ? -58.495 2.780 88.196 1.00 96.06 201 GLU A C 1
ATOM 1654 O O . GLU A 1 201 ? -58.684 2.777 89.409 1.00 96.06 201 GLU A O 1
ATOM 1659 N N . GLU A 1 202 ? -59.190 3.592 87.391 1.00 95.88 202 GLU A N 1
ATOM 1660 C CA . GLU A 1 202 ? -60.206 4.525 87.900 1.00 95.88 202 GLU A CA 1
ATOM 1661 C C . GLU A 1 202 ? -61.379 3.816 88.592 1.00 95.88 202 GLU A C 1
ATOM 1663 O O . GLU A 1 202 ? -61.873 4.293 89.615 1.00 95.88 202 GLU A O 1
ATOM 1668 N N . GLN A 1 203 ? -61.854 2.687 88.051 1.00 95.56 203 GLN A N 1
ATOM 1669 C CA . GLN A 1 203 ? -62.889 1.874 88.702 1.00 95.56 203 GLN A CA 1
ATOM 1670 C C . GLN A 1 203 ? -62.416 1.354 90.062 1.00 95.56 203 GLN A C 1
ATOM 1672 O O . GLN A 1 203 ? -63.177 1.426 91.026 1.00 95.56 203 GLN A O 1
ATOM 1677 N N . VAL A 1 204 ? -61.170 0.878 90.150 1.00 96.06 204 VAL A N 1
ATOM 1678 C CA . VAL A 1 204 ? -60.567 0.417 91.408 1.00 96.06 204 VAL A CA 1
ATOM 1679 C C . VAL A 1 204 ? -60.518 1.555 92.421 1.00 96.06 204 VAL A C 1
ATOM 1681 O O . VAL A 1 204 ? -61.074 1.393 93.502 1.00 96.06 204 VAL A O 1
ATOM 1684 N N . SER A 1 205 ? -59.999 2.732 92.059 1.00 94.81 205 SER A N 1
ATOM 1685 C CA . SER A 1 205 ? -59.958 3.881 92.975 1.00 94.81 205 SER A CA 1
ATOM 1686 C C . SER A 1 205 ? -61.348 4.328 93.447 1.00 94.81 205 SER A C 1
ATOM 1688 O O . SER A 1 205 ? -61.514 4.750 94.591 1.00 94.81 205 SER A O 1
ATOM 1690 N N . ARG A 1 206 ? -62.385 4.210 92.603 1.00 95.81 206 ARG A N 1
ATOM 1691 C CA . ARG A 1 206 ? -63.778 4.467 93.020 1.00 95.81 206 ARG A CA 1
ATOM 1692 C C . ARG A 1 206 ? -64.276 3.429 94.028 1.00 95.81 206 ARG A C 1
ATOM 1694 O O . ARG A 1 206 ? -64.966 3.795 94.977 1.00 95.81 206 ARG A O 1
ATOM 1701 N N . CYS A 1 207 ? -63.964 2.151 93.814 1.00 94.38 207 CYS A N 1
ATOM 1702 C CA . CYS A 1 207 ? -64.309 1.079 94.746 1.00 94.38 207 CYS A CA 1
ATOM 1703 C C . CYS A 1 207 ? -63.573 1.231 96.082 1.00 94.38 207 CYS A C 1
ATOM 1705 O O . CYS A 1 207 ? -64.215 1.097 97.118 1.00 94.38 207 CYS A O 1
ATOM 1707 N N . GLU A 1 208 ? -62.280 1.557 96.061 1.00 95.25 208 GLU A N 1
ATOM 1708 C CA . GLU A 1 208 ? -61.475 1.845 97.257 1.00 95.25 208 GLU A CA 1
ATOM 1709 C C . GLU A 1 208 ? -62.112 2.972 98.077 1.00 95.25 208 GLU A C 1
ATOM 1711 O O . GLU A 1 208 ? -62.472 2.760 99.230 1.00 95.25 208 GLU A O 1
ATOM 1716 N N . ALA A 1 209 ? -62.414 4.115 97.451 1.00 95.56 209 ALA A N 1
ATOM 1717 C CA . ALA A 1 209 ? -63.069 5.231 98.135 1.00 95.56 209 ALA A CA 1
ATOM 1718 C C . ALA A 1 209 ? -64.452 4.868 98.718 1.00 95.56 209 ALA A C 1
ATOM 1720 O O . ALA A 1 209 ? -64.858 5.389 99.760 1.00 95.56 209 ALA A O 1
ATOM 1721 N N . TYR A 1 210 ? -65.205 3.984 98.052 1.00 96.19 210 TYR A N 1
ATOM 1722 C CA . TYR A 1 210 ? -66.479 3.484 98.573 1.00 96.19 210 TYR A CA 1
ATOM 1723 C C . TYR A 1 210 ? -66.285 2.575 99.793 1.00 96.19 210 TYR A C 1
ATOM 1725 O O . TYR A 1 210 ? -67.028 2.716 100.768 1.00 96.19 210 TYR A O 1
ATOM 1733 N N . ILE A 1 211 ? -65.303 1.668 99.744 1.00 94.94 211 ILE A N 1
ATOM 1734 C CA . ILE A 1 211 ? -64.935 0.793 100.863 1.00 94.94 211 ILE A CA 1
ATOM 1735 C C . ILE A 1 211 ? -64.510 1.649 102.056 1.00 94.94 211 ILE A C 1
ATOM 1737 O O . ILE A 1 211 ? -65.135 1.525 103.104 1.00 94.94 211 ILE A O 1
ATOM 1741 N N . ASP A 1 212 ? -63.582 2.592 101.877 1.00 95.31 212 ASP A N 1
ATOM 1742 C CA . ASP A 1 212 ? -63.115 3.502 102.935 1.00 95.31 212 ASP A CA 1
ATOM 1743 C C . ASP A 1 212 ? -64.280 4.272 103.588 1.00 95.31 212 ASP A C 1
ATOM 1745 O O . ASP A 1 212 ? -64.366 4.429 104.812 1.00 95.31 212 ASP A O 1
ATOM 1749 N N . GLY A 1 213 ? -65.231 4.742 102.771 1.00 95.81 213 GLY A N 1
ATOM 1750 C CA . GLY A 1 213 ? -66.434 5.422 103.248 1.00 95.81 213 GLY A CA 1
ATOM 1751 C C . GLY A 1 213 ? -67.379 4.508 104.037 1.00 95.81 213 GLY A C 1
ATOM 1752 O O . GLY A 1 213 ? -67.988 4.942 105.020 1.00 95.81 213 GLY A O 1
ATOM 1753 N N . MET A 1 214 ? -67.516 3.245 103.629 1.00 94.50 214 MET A N 1
ATOM 1754 C CA . MET A 1 214 ? -68.295 2.237 104.354 1.00 94.50 214 MET A CA 1
ATOM 1755 C C . MET A 1 214 ? -67.602 1.800 105.647 1.00 94.50 214 MET A C 1
ATOM 1757 O O . MET A 1 214 ? -68.277 1.681 106.668 1.00 94.50 214 MET A O 1
ATOM 1761 N N . GLU A 1 215 ? -66.280 1.632 105.640 1.00 94.31 215 GLU A N 1
ATOM 1762 C CA . GLU A 1 215 ? -65.470 1.345 106.828 1.00 94.31 215 GLU A CA 1
ATOM 1763 C C . GLU A 1 215 ? -65.583 2.471 107.857 1.00 94.31 215 GLU A C 1
ATOM 1765 O O . GLU A 1 215 ? -65.862 2.209 109.025 1.00 94.31 215 GLU A O 1
ATOM 1770 N N . SER A 1 216 ? -65.496 3.729 107.417 1.00 94.06 216 SER A N 1
ATOM 1771 C CA . SER A 1 216 ? -65.684 4.900 108.283 1.00 94.06 216 SER A CA 1
ATOM 1772 C C . SER A 1 216 ? -67.070 4.912 108.949 1.00 94.06 216 SER A C 1
ATOM 1774 O O . SER A 1 216 ? -67.194 5.191 110.143 1.00 94.06 216 SER A O 1
ATOM 1776 N N . LYS A 1 217 ? -68.134 4.569 108.203 1.00 94.94 217 LYS A N 1
ATOM 1777 C CA . LYS A 1 217 ? -69.496 4.439 108.758 1.00 94.94 217 LYS A CA 1
ATOM 1778 C C . LYS A 1 217 ? -69.606 3.276 109.734 1.00 94.94 217 LYS A C 1
ATOM 1780 O O . LYS A 1 217 ? -70.211 3.436 110.790 1.00 94.94 217 LYS A O 1
ATOM 1785 N N . LEU A 1 218 ? -69.037 2.122 109.388 1.00 94.06 218 LEU A N 1
ATOM 1786 C CA . LEU A 1 218 ? -69.021 0.949 110.256 1.00 94.06 218 LEU A CA 1
ATOM 1787 C C . LEU A 1 218 ? -68.324 1.279 111.578 1.00 94.06 218 LEU A C 1
ATOM 1789 O O . LEU A 1 218 ? -68.865 0.969 112.635 1.00 94.06 218 LEU A O 1
ATOM 1793 N N . GLN A 1 219 ? -67.184 1.966 111.525 1.00 93.50 219 GLN A N 1
ATOM 1794 C CA . GLN A 1 219 ? -66.447 2.408 112.702 1.00 93.50 219 GLN A CA 1
ATOM 1795 C C . GLN A 1 219 ? -67.268 3.390 113.552 1.00 93.50 219 GLN A C 1
ATOM 1797 O O . GLN A 1 219 ? -67.320 3.243 114.771 1.00 93.50 219 GLN A O 1
ATOM 1802 N N . ALA A 1 220 ? -67.971 4.344 112.932 1.00 93.50 220 ALA A N 1
ATOM 1803 C CA . ALA A 1 220 ? -68.877 5.246 113.645 1.00 93.50 220 ALA A CA 1
ATOM 1804 C C . ALA A 1 220 ? -70.043 4.492 114.315 1.00 93.50 220 ALA A C 1
ATOM 1806 O O . ALA A 1 220 ? -70.375 4.762 115.469 1.00 93.50 220 ALA A O 1
ATOM 1807 N N . CYS A 1 221 ? -70.639 3.507 113.632 1.00 91.44 221 CYS A N 1
ATOM 1808 C CA . CYS A 1 221 ? -71.663 2.638 114.214 1.00 91.44 221 CYS A CA 1
ATOM 1809 C C . CYS A 1 221 ? -71.110 1.808 115.378 1.00 91.44 221 CYS A C 1
ATOM 1811 O O . CYS A 1 221 ? -71.760 1.715 116.415 1.00 91.44 221 CYS A O 1
ATOM 1813 N N . GLN A 1 222 ? -69.911 1.237 115.236 1.00 93.00 222 GLN A N 1
ATOM 1814 C CA . GLN A 1 222 ? -69.237 0.507 116.309 1.00 93.00 222 GLN A CA 1
ATOM 1815 C C . GLN A 1 222 ? -68.998 1.410 117.522 1.00 93.00 222 GLN A C 1
ATOM 1817 O O . GLN A 1 222 ? -69.322 1.007 118.634 1.00 93.00 222 GLN A O 1
ATOM 1822 N N . GLN A 1 223 ? -68.496 2.632 117.327 1.00 92.94 223 GLN A N 1
ATOM 1823 C CA . GLN A 1 223 ? -68.320 3.612 118.405 1.00 92.94 223 GLN A CA 1
ATOM 1824 C C . GLN A 1 223 ? -69.649 3.953 119.082 1.00 92.94 223 GLN A C 1
ATOM 1826 O O . GLN A 1 223 ? -69.719 3.977 120.307 1.00 92.94 223 GLN A O 1
ATOM 1831 N N . TYR A 1 224 ? -70.711 4.158 118.300 1.00 93.38 224 TYR A N 1
ATOM 1832 C CA . TYR A 1 224 ? -72.044 4.432 118.831 1.00 93.38 224 TYR A CA 1
ATOM 1833 C C . TYR A 1 224 ? -72.583 3.272 119.681 1.00 93.38 224 TYR A C 1
ATOM 1835 O O . TYR A 1 224 ? -73.089 3.496 120.781 1.00 93.38 224 TYR A O 1
ATOM 1843 N N . ILE A 1 225 ? -72.417 2.030 119.214 1.00 91.75 225 ILE A N 1
ATOM 1844 C CA . ILE A 1 225 ? -72.762 0.828 119.983 1.00 91.75 225 ILE A CA 1
ATOM 1845 C C . ILE A 1 225 ? -71.966 0.793 121.287 1.00 91.75 225 ILE A C 1
ATOM 1847 O O . ILE A 1 225 ? -72.580 0.681 122.338 1.00 91.75 225 ILE A O 1
ATOM 1851 N N . HIS A 1 226 ? -70.645 0.997 121.250 1.00 91.62 226 HIS A N 1
ATOM 1852 C CA . HIS A 1 226 ? -69.824 1.030 122.466 1.00 91.62 226 HIS A CA 1
ATOM 1853 C C . HIS A 1 226 ? -70.288 2.119 123.446 1.00 91.62 226 HIS A C 1
ATOM 1855 O O . HIS A 1 226 ? -70.318 1.887 124.652 1.00 91.62 226 HIS A O 1
ATOM 1861 N N . THR A 1 227 ? -70.685 3.303 122.962 1.00 91.75 227 THR A N 1
ATOM 1862 C CA . THR A 1 227 ? -71.235 4.352 123.839 1.00 91.75 227 THR A CA 1
ATOM 1863 C C . THR A 1 227 ? -72.590 3.980 124.434 1.00 91.75 227 THR A C 1
ATOM 1865 O O . THR A 1 227 ? -72.834 4.270 125.603 1.00 91.75 227 THR A O 1
ATOM 1868 N N . LEU A 1 228 ? -73.463 3.319 123.668 1.00 90.69 228 LEU A N 1
ATOM 1869 C CA . LEU A 1 228 ? -74.741 2.816 124.172 1.00 90.69 228 LEU A CA 1
ATOM 1870 C C . LEU A 1 228 ? -74.541 1.691 125.186 1.00 90.69 228 LEU A C 1
ATOM 1872 O O . LEU A 1 228 ? -75.185 1.704 126.226 1.00 90.69 228 LEU A O 1
ATOM 1876 N N . GLU A 1 229 ? -73.643 0.749 124.907 1.00 90.94 229 GLU A N 1
ATOM 1877 C CA . GLU A 1 229 ? -73.265 -0.326 125.824 1.00 90.94 229 GLU A CA 1
ATOM 1878 C C . GLU A 1 229 ? -72.706 0.247 127.129 1.00 90.94 229 GLU A C 1
ATOM 1880 O O . GLU A 1 229 ? -73.123 -0.176 128.203 1.00 90.94 229 GLU A O 1
ATOM 1885 N N . ALA A 1 230 ? -71.838 1.261 127.059 1.00 88.31 230 ALA A N 1
ATOM 1886 C CA . ALA A 1 230 ? -71.323 1.950 128.240 1.00 88.31 230 ALA A CA 1
ATOM 1887 C C . ALA A 1 230 ? -72.430 2.674 129.027 1.00 88.31 230 ALA A C 1
ATOM 1889 O O . ALA A 1 230 ? -72.498 2.533 130.246 1.00 88.31 230 ALA A O 1
ATOM 1890 N N . SER A 1 231 ? -73.323 3.401 128.346 1.00 88.75 231 SER A N 1
ATOM 1891 C CA . SER A 1 231 ? -74.457 4.086 128.983 1.00 88.75 231 SER A CA 1
ATOM 1892 C C . SER A 1 231 ? -75.443 3.102 129.619 1.00 88.75 231 SER A C 1
ATOM 1894 O O . SER A 1 231 ? -75.932 3.346 130.720 1.00 88.75 231 SER A O 1
ATOM 1896 N N . LEU A 1 232 ? -75.707 1.970 128.963 1.00 88.12 232 LEU A N 1
ATOM 1897 C CA . LEU A 1 232 ? -76.539 0.902 129.506 1.00 88.12 232 LEU A CA 1
ATOM 1898 C C . LEU A 1 232 ? -75.880 0.267 130.731 1.00 88.12 232 LEU A C 1
ATOM 1900 O O . LEU A 1 232 ? -76.553 0.059 131.732 1.00 88.12 232 LEU A O 1
ATOM 1904 N N . GLN A 1 233 ? -74.577 -0.012 130.677 1.00 87.31 233 GLN A N 1
ATOM 1905 C CA . GLN A 1 233 ? -73.816 -0.551 131.803 1.00 87.31 233 GLN A CA 1
ATOM 1906 C C . GLN A 1 233 ? -73.826 0.412 132.999 1.00 87.31 233 GLN A C 1
ATOM 1908 O O . GLN A 1 233 ? -73.952 -0.029 134.142 1.00 87.31 233 GLN A O 1
ATOM 1913 N N . GLU A 1 234 ? -73.722 1.720 132.751 1.00 85.44 234 GLU A N 1
ATOM 1914 C CA . GLU A 1 234 ? -73.826 2.758 133.777 1.00 85.44 234 GLU A CA 1
ATOM 1915 C C . GLU A 1 234 ? -75.224 2.778 134.412 1.00 85.44 234 GLU A C 1
ATOM 1917 O O . GLU A 1 234 ? -75.333 2.686 135.633 1.00 85.44 234 GLU A O 1
ATOM 1922 N N . GLU A 1 235 ? -76.294 2.797 133.612 1.00 84.12 235 GLU A N 1
ATOM 1923 C CA . GLU A 1 235 ? -77.674 2.744 134.118 1.00 84.12 235 GLU A CA 1
ATOM 1924 C C . GLU A 1 235 ? -77.983 1.427 134.846 1.00 84.12 235 GLU A C 1
ATOM 1926 O O . GLU A 1 235 ? -78.574 1.432 135.928 1.00 84.12 235 GLU A O 1
ATOM 1931 N N . MET A 1 236 ? -77.511 0.290 134.328 1.00 83.69 236 MET A N 1
ATOM 1932 C CA . MET A 1 236 ? -77.596 -0.997 135.019 1.00 83.69 236 MET A CA 1
ATOM 1933 C C . MET A 1 236 ? -76.865 -0.960 136.361 1.00 83.69 236 MET A C 1
ATOM 1935 O O . MET A 1 236 ? -77.409 -1.439 137.350 1.00 83.69 236 MET A O 1
ATOM 1939 N N . SER A 1 237 ? -75.671 -0.366 136.427 1.00 82.44 237 SER A N 1
ATOM 1940 C CA . SER A 1 237 ? -74.906 -0.228 137.674 1.00 82.44 237 SER A CA 1
ATOM 1941 C C . SER A 1 237 ? -75.600 0.710 138.663 1.00 82.44 237 SER A C 1
ATOM 1943 O O . SER A 1 237 ? -75.625 0.443 139.862 1.00 82.44 237 SER A O 1
ATOM 1945 N N . ARG A 1 238 ? -76.221 1.784 138.167 1.00 81.50 238 ARG A N 1
ATOM 1946 C CA . ARG A 1 238 ? -76.978 2.751 138.966 1.00 81.50 238 ARG A CA 1
ATOM 1947 C C . ARG A 1 238 ? -78.245 2.143 139.570 1.00 81.50 238 ARG A C 1
ATOM 1949 O O . ARG A 1 238 ? -78.591 2.454 140.707 1.00 81.50 238 ARG A O 1
ATOM 1956 N N . HIS A 1 239 ? -78.926 1.270 138.829 1.00 79.94 239 HIS A N 1
ATOM 1957 C CA . HIS A 1 239 ? -80.143 0.591 139.276 1.00 79.94 239 HIS A CA 1
ATOM 1958 C C . HIS A 1 239 ? -79.900 -0.766 139.948 1.00 79.94 239 HIS A C 1
ATOM 1960 O O . HIS A 1 239 ? -80.807 -1.275 140.606 1.00 79.94 239 HIS A O 1
ATOM 1966 N N . ALA A 1 240 ? -78.698 -1.339 139.845 1.00 80.50 240 ALA A N 1
ATOM 1967 C CA . ALA A 1 240 ? -78.331 -2.619 140.455 1.00 80.50 240 ALA A CA 1
ATOM 1968 C C . ALA A 1 240 ? -78.726 -2.747 141.943 1.00 80.50 240 ALA A C 1
ATOM 1970 O O . ALA A 1 240 ? -79.261 -3.801 142.308 1.00 80.50 240 ALA A O 1
ATOM 1971 N N . PRO A 1 241 ? -78.595 -1.701 142.789 1.00 79.44 241 PRO A N 1
ATOM 1972 C CA . PRO A 1 241 ? -78.982 -1.809 144.192 1.00 79.44 241 PRO A CA 1
ATOM 1973 C C . PRO A 1 241 ? -80.477 -2.051 144.421 1.00 79.44 241 PRO A C 1
ATOM 1975 O O . PRO A 1 241 ? -80.837 -2.731 145.378 1.00 79.44 241 PRO A O 1
ATOM 1978 N N . LEU A 1 242 ? -81.355 -1.569 143.530 1.00 75.06 242 LEU A N 1
ATOM 1979 C CA . LEU A 1 242 ? -82.801 -1.838 143.600 1.00 75.06 242 LEU A CA 1
ATOM 1980 C C . LEU A 1 242 ? -83.114 -3.324 143.391 1.00 75.06 242 LEU A C 1
ATOM 1982 O O . LEU A 1 242 ? -84.055 -3.843 143.977 1.00 75.06 242 LEU A O 1
ATOM 1986 N N . TYR A 1 243 ? -82.297 -4.022 142.603 1.00 77.06 243 TYR A N 1
ATOM 1987 C CA . TYR A 1 243 ? -82.439 -5.455 142.339 1.00 77.06 243 TYR A CA 1
ATOM 1988 C C . TYR A 1 243 ? -81.621 -6.333 143.303 1.00 77.06 243 TYR A C 1
ATOM 1990 O O . TYR A 1 243 ? -81.545 -7.545 143.113 1.00 77.06 243 TYR A O 1
ATOM 1998 N N . GLY A 1 244 ? -81.022 -5.747 144.346 1.00 73.06 244 GLY A N 1
ATOM 1999 C CA . GLY A 1 244 ? -80.296 -6.475 145.391 1.00 73.06 244 GLY A CA 1
ATOM 2000 C C . GLY A 1 244 ? -78.821 -6.766 145.093 1.00 73.06 244 GLY A C 1
ATOM 2001 O O . GLY A 1 244 ? -78.218 -7.561 145.809 1.00 73.06 244 GLY A O 1
ATOM 2002 N N . ALA A 1 245 ? -78.226 -6.137 144.074 1.00 76.81 245 ALA A N 1
ATOM 2003 C CA . ALA A 1 245 ? -76.813 -6.297 143.724 1.00 76.81 245 ALA A CA 1
ATOM 2004 C C . ALA A 1 245 ? -76.006 -5.012 144.004 1.00 76.81 245 ALA A C 1
ATOM 2006 O O . ALA A 1 245 ? -76.466 -3.913 143.706 1.00 76.81 245 ALA A O 1
ATOM 2007 N N . GLY A 1 246 ? -74.790 -5.139 144.555 1.00 76.81 246 GLY A N 1
ATOM 2008 C CA . GLY A 1 246 ? -73.890 -4.002 144.830 1.00 76.81 246 GLY A CA 1
ATOM 2009 C C . GLY A 1 246 ? -74.256 -3.164 146.063 1.00 76.81 246 GLY A C 1
ATOM 2010 O O . GLY A 1 246 ? -73.853 -2.006 146.170 1.00 76.81 246 GLY A O 1
ATOM 2011 N N . LEU A 1 247 ? -75.029 -3.731 146.994 1.00 73.12 247 LEU A N 1
ATOM 2012 C CA . LEU A 1 247 ? -75.476 -3.060 148.221 1.00 73.12 247 LEU A CA 1
ATOM 2013 C C . LEU A 1 247 ? -74.314 -2.673 149.149 1.00 73.12 247 LEU A C 1
ATOM 2015 O O . LEU A 1 247 ? -74.463 -1.775 149.973 1.00 73.12 247 LEU A O 1
ATOM 2019 N N . GLU A 1 248 ? -73.154 -3.316 149.003 1.00 76.69 248 GLU A N 1
ATOM 2020 C CA . GLU A 1 248 ? -71.957 -3.070 149.809 1.00 76.69 248 GLU A CA 1
ATOM 2021 C C . GLU A 1 248 ? -71.342 -1.683 149.560 1.00 76.69 248 GLU A C 1
ATOM 2023 O O . GLU A 1 248 ? -70.594 -1.185 150.400 1.00 76.69 248 GLU A O 1
ATOM 2028 N N . ALA A 1 249 ? -71.646 -1.059 148.416 1.00 76.56 249 ALA A N 1
ATOM 2029 C CA . ALA A 1 249 ? -71.130 0.255 148.037 1.00 76.56 249 ALA A CA 1
ATOM 2030 C C . ALA A 1 249 ? -72.027 1.428 148.479 1.00 76.56 249 ALA A C 1
ATOM 2032 O O . ALA A 1 249 ? -71.624 2.583 148.342 1.00 76.56 249 ALA A O 1
ATOM 2033 N N . LEU A 1 250 ? -73.231 1.157 148.995 1.00 77.12 250 LEU A N 1
ATOM 2034 C CA . LEU A 1 250 ? -74.178 2.187 149.424 1.00 77.12 250 LEU A CA 1
ATOM 2035 C C . LEU A 1 250 ? -73.961 2.605 150.884 1.00 77.12 250 LEU A C 1
ATOM 2037 O O . LEU A 1 250 ? -73.608 1.799 151.744 1.00 77.12 250 LEU A O 1
ATOM 2041 N N . SER A 1 251 ? -74.231 3.873 151.195 1.00 79.94 251 SER A N 1
ATOM 2042 C CA . SER A 1 251 ? -74.240 4.356 152.579 1.00 79.94 251 SER A CA 1
ATOM 2043 C C . SER A 1 251 ? -75.508 3.908 153.324 1.00 79.94 251 SER A C 1
ATOM 2045 O O . SER A 1 251 ? -76.559 3.695 152.718 1.00 79.94 251 SER A O 1
ATOM 2047 N N . MET A 1 252 ? -75.472 3.818 154.663 1.00 77.12 252 MET A N 1
ATOM 2048 C CA . MET A 1 252 ? -76.650 3.365 155.435 1.00 77.12 252 MET A CA 1
ATOM 2049 C C . MET A 1 252 ? -77.911 4.203 155.200 1.00 77.12 252 MET A C 1
ATOM 2051 O O . MET A 1 252 ? -79.016 3.668 155.202 1.00 77.12 252 MET A O 1
ATOM 2055 N N . LYS A 1 253 ? -77.753 5.505 154.947 1.00 78.44 253 LYS A N 1
ATOM 2056 C CA . LYS A 1 253 ? -78.875 6.408 154.665 1.00 78.44 253 LYS A CA 1
ATOM 2057 C C . LYS A 1 253 ? -79.554 6.074 153.328 1.00 78.44 253 LYS A C 1
ATOM 2059 O O . LYS A 1 253 ? -80.769 6.208 153.189 1.00 78.44 253 LYS A O 1
ATOM 2064 N N . GLU A 1 254 ? -78.778 5.617 152.348 1.00 77.25 254 GLU A N 1
ATOM 2065 C CA . GLU A 1 254 ? -79.281 5.169 151.046 1.00 77.25 254 GLU A CA 1
ATOM 2066 C C . GLU A 1 254 ? -79.968 3.802 151.159 1.00 77.25 254 GLU A C 1
ATOM 2068 O O . GLU A 1 254 ? -81.051 3.636 150.599 1.00 77.25 254 GLU A O 1
ATOM 2073 N N . LEU A 1 255 ? -79.430 2.871 151.961 1.00 75.88 255 LEU A N 1
ATOM 2074 C CA . LEU A 1 255 ? -80.081 1.584 152.258 1.00 75.88 255 LEU A CA 1
ATOM 2075 C C . LEU A 1 255 ? -81.458 1.748 152.923 1.00 75.88 255 LEU A C 1
ATOM 2077 O O . LEU A 1 255 ? -82.418 1.091 152.520 1.00 75.88 255 LEU A O 1
ATOM 2081 N N . GLU A 1 256 ? -81.586 2.640 153.908 1.00 78.38 256 GLU A N 1
ATOM 2082 C CA . GLU A 1 256 ? -82.874 2.935 154.560 1.00 78.38 256 GLU A CA 1
ATOM 2083 C C . GLU A 1 256 ? -83.900 3.506 153.571 1.00 78.38 256 GLU A C 1
ATOM 2085 O O . GLU A 1 256 ? -85.081 3.150 153.599 1.00 78.38 256 GLU A O 1
ATOM 2090 N N . THR A 1 257 ? -83.445 4.365 152.655 1.00 78.50 257 THR A N 1
ATOM 2091 C CA . THR A 1 257 ? -84.304 4.946 151.614 1.00 78.50 257 THR A CA 1
ATOM 2092 C C . THR A 1 257 ? -84.790 3.867 150.643 1.00 78.50 257 THR A C 1
ATOM 2094 O O . THR A 1 257 ? -85.971 3.838 150.295 1.00 78.50 257 THR A O 1
ATOM 2097 N N . LEU A 1 258 ? -83.910 2.939 150.258 1.00 80.38 258 LEU A N 1
ATOM 2098 C CA . LEU A 1 258 ? -84.229 1.810 149.383 1.00 80.38 258 LEU A CA 1
ATOM 2099 C C . LEU A 1 258 ? -85.233 0.845 150.039 1.00 80.38 258 LEU A C 1
ATOM 2101 O O . LEU A 1 258 ? -86.193 0.410 149.403 1.00 80.38 258 LEU A O 1
ATOM 2105 N N . SER A 1 259 ? -85.060 0.575 151.337 1.00 79.38 259 SER A N 1
ATOM 2106 C CA . SER A 1 259 ? -85.998 -0.210 152.149 1.00 79.38 259 SER A CA 1
ATOM 2107 C C . SER A 1 259 ? -87.395 0.418 152.171 1.00 79.38 259 SER A C 1
ATOM 2109 O O . SER A 1 259 ? -88.391 -0.285 152.003 1.00 79.38 259 SER A O 1
ATOM 2111 N N . ARG A 1 260 ? -87.484 1.749 152.315 1.00 79.12 260 ARG A N 1
ATOM 2112 C CA . ARG A 1 260 ? -88.765 2.473 152.303 1.00 79.12 260 ARG A CA 1
ATOM 2113 C C . ARG A 1 260 ? -89.470 2.389 150.946 1.00 79.12 260 ARG A C 1
ATOM 2115 O O . ARG A 1 260 ? -90.676 2.166 150.912 1.00 79.12 260 ARG A O 1
ATOM 2122 N N . ILE A 1 261 ? -88.724 2.517 149.843 1.00 80.69 261 ILE A N 1
ATOM 2123 C CA . ILE A 1 261 ? -89.265 2.390 148.477 1.00 80.69 261 ILE A CA 1
ATOM 2124 C C . ILE A 1 261 ? -89.843 0.984 148.247 1.00 80.69 261 ILE A C 1
ATOM 2126 O O . ILE A 1 261 ? -90.958 0.866 147.739 1.00 80.69 261 ILE A O 1
ATOM 2130 N N . HIS A 1 262 ? -89.139 -0.080 148.652 1.00 79.31 262 HIS A N 1
ATOM 2131 C CA . HIS A 1 262 ? -89.651 -1.450 148.524 1.00 79.31 262 HIS A CA 1
ATOM 2132 C C . HIS A 1 262 ? -90.891 -1.707 149.394 1.00 79.31 262 HIS A C 1
ATOM 2134 O O . HIS A 1 262 ? -91.845 -2.331 148.928 1.00 79.31 262 HIS A O 1
ATOM 2140 N N . GLU A 1 263 ? -90.926 -1.190 150.626 1.00 78.06 263 GLU A N 1
ATOM 2141 C CA . GLU A 1 263 ? -92.115 -1.282 151.481 1.00 78.06 263 GLU A CA 1
ATOM 2142 C C . GLU A 1 263 ? -93.326 -0.534 150.906 1.00 78.06 263 GLU A C 1
ATOM 2144 O O . GLU A 1 263 ? -94.446 -1.042 150.974 1.00 78.06 263 GLU A O 1
ATOM 2149 N N . GLU A 1 264 ? -93.134 0.661 150.337 1.00 75.62 264 GLU A N 1
ATOM 2150 C CA . GLU A 1 264 ? -94.216 1.420 149.695 1.00 75.62 264 GLU A CA 1
ATOM 2151 C C . GLU A 1 264 ? -94.694 0.763 148.394 1.00 75.62 264 GLU A C 1
ATOM 2153 O O . GLU A 1 264 ? -95.904 0.674 148.176 1.00 75.62 264 GLU A O 1
ATOM 2158 N N . GLY A 1 265 ? -93.785 0.216 147.579 1.00 71.88 265 GLY A N 1
ATOM 2159 C CA . GLY A 1 265 ? -94.139 -0.559 146.387 1.00 71.88 265 GLY A CA 1
ATOM 2160 C C . GLY A 1 265 ? -94.980 -1.798 146.721 1.00 71.88 265 GLY A C 1
ATOM 2161 O O . GLY A 1 265 ? -96.005 -2.045 146.086 1.00 71.88 265 GLY A O 1
ATOM 2162 N N . LEU A 1 266 ? -94.622 -2.529 147.783 1.00 72.88 266 LEU A N 1
ATOM 2163 C CA . LEU A 1 266 ? -95.407 -3.667 148.277 1.00 72.88 266 LEU A CA 1
ATOM 2164 C C . LEU A 1 266 ? -96.790 -3.258 148.810 1.00 72.88 266 LEU A C 1
ATOM 2166 O O . LEU A 1 266 ? -97.740 -4.033 148.684 1.00 72.88 266 LEU A O 1
ATOM 2170 N N . ARG A 1 267 ? -96.936 -2.051 149.374 1.00 73.44 267 ARG A N 1
ATOM 2171 C CA . ARG A 1 267 ? -98.247 -1.510 149.784 1.00 73.44 267 ARG A CA 1
ATOM 2172 C C . ARG A 1 267 ? -99.110 -1.096 148.590 1.00 73.44 267 ARG A C 1
ATOM 2174 O O . ARG A 1 267 ? -100.320 -1.281 148.655 1.00 73.44 267 ARG A O 1
ATOM 2181 N N . GLN A 1 268 ? -98.521 -0.568 147.512 1.00 66.69 268 GLN A N 1
ATOM 2182 C CA . GLN A 1 268 ? -99.251 -0.194 146.291 1.00 66.69 268 GLN A CA 1
ATOM 2183 C C . GLN A 1 268 ? -99.713 -1.405 145.469 1.00 66.69 268 GLN A C 1
ATOM 2185 O O . GLN A 1 268 ? -100.821 -1.373 144.943 1.00 66.69 268 GLN A O 1
ATOM 2190 N N . ILE A 1 269 ? -98.927 -2.488 145.405 1.00 70.69 269 ILE A N 1
ATOM 2191 C CA . ILE A 1 269 ? -99.339 -3.735 144.730 1.00 70.69 269 ILE A CA 1
ATOM 2192 C C . ILE A 1 269 ? -100.517 -4.405 145.455 1.00 70.69 269 ILE A C 1
ATOM 2194 O O . ILE A 1 269 ? -101.358 -4.993 144.797 1.00 70.69 269 ILE A O 1
ATOM 2198 N N . HIS A 1 270 ? -100.623 -4.276 146.782 1.00 61.16 270 HIS A N 1
ATOM 2199 C CA . HIS A 1 270 ? -101.763 -4.795 147.554 1.00 61.16 270 HIS A CA 1
ATOM 2200 C C . HIS A 1 270 ? -103.011 -3.882 147.540 1.00 61.16 270 HIS A C 1
ATOM 2202 O O . HIS A 1 270 ? -104.023 -4.232 148.146 1.00 61.16 270 HIS A O 1
ATOM 2208 N N . ALA A 1 271 ? -102.950 -2.717 146.878 1.00 60.47 271 ALA A N 1
ATOM 2209 C CA . ALA A 1 271 ? -104.085 -1.812 146.653 1.00 60.47 271 ALA A CA 1
ATOM 2210 C C . ALA A 1 271 ? -104.689 -1.931 145.230 1.00 60.47 271 ALA A C 1
ATOM 2212 O O . ALA A 1 271 ? -105.593 -1.164 144.885 1.00 60.47 271 ALA A O 1
ATOM 2213 N N . LEU A 1 272 ? -104.209 -2.901 144.439 1.00 49.38 272 LEU A N 1
ATOM 2214 C CA . LEU A 1 272 ? -104.756 -3.421 143.176 1.00 49.38 272 LEU A CA 1
ATOM 2215 C C . LEU A 1 272 ? -104.963 -4.938 143.304 1.00 49.38 272 LEU A C 1
ATOM 2217 O O . LEU A 1 272 ? -105.826 -5.461 142.566 1.00 49.38 272 LEU A O 1
#

Solvent-accessible surface area (backbone atoms only — not comparable to full-atom values): 14400 Å² total; per-residue (Å²): 110,76,65,58,55,51,51,51,53,50,50,51,50,51,51,51,48,52,50,48,51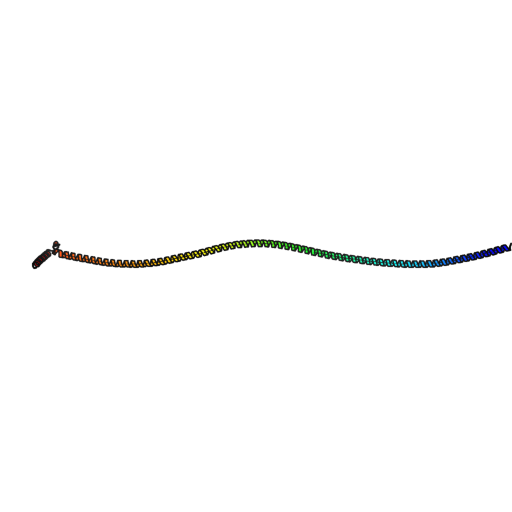,53,50,51,52,50,51,50,51,53,51,50,51,49,49,52,52,51,52,50,52,50,52,49,49,52,53,49,52,50,52,48,53,53,51,49,52,50,50,53,49,52,55,51,51,51,49,54,48,51,56,46,53,53,48,53,53,49,51,52,51,51,53,48,53,50,52,52,51,53,50,50,52,53,48,52,56,50,51,54,50,51,51,51,54,52,50,51,51,50,56,52,50,52,53,48,53,53,50,53,51,50,50,51,49,51,52,52,51,53,52,53,50,49,54,49,52,52,52,51,51,51,55,50,50,55,51,48,52,52,52,52,52,51,49,52,52,51,54,53,50,51,52,50,50,54,53,52,51,52,55,52,50,53,51,50,51,55,49,51,55,49,49,53,52,49,54,52,51,50,54,50,52,56,48,53,48,51,56,49,52,53,51,48,55,53,50,48,55,50,49,55,54,50,51,53,49,50,51,51,50,51,52,50,49,51,51,50,53,50,52,49,52,49,51,49,61,70,49,27,50,83,77,72,41,72,61,88,79,54,55,73,73,55,51,54,52,52,52,50,52,54,55,51,50,58,53,54,62,74,74,108

Radius of gyration: 112.01 Å; Cα contacts (8 Å, |Δi|>4): 7; chains: 1; bounding box: 195×25×317 Å